Protein AF-A0A191WK05-F1 (afdb_monomer_lite)

Radius of gyration: 27.97 Å; chains: 1; bounding box: 57×58×99 Å

Organism: NCBI:txid453304

Structure (mmCIF, N/CA/C/O backbone):
data_AF-A0A191WK05-F1
#
_entry.id   AF-A0A191WK05-F1
#
loop_
_atom_site.group_PDB
_atom_site.id
_atom_site.type_symbol
_atom_site.label_atom_id
_atom_site.label_alt_id
_atom_site.label_comp_id
_atom_site.label_asym_id
_atom_site.label_entity_id
_atom_site.label_seq_id
_atom_site.pdbx_PDB_ins_code
_atom_site.Cartn_x
_atom_site.Cartn_y
_atom_site.Cartn_z
_atom_site.occupancy
_atom_site.B_iso_or_equiv
_atom_site.auth_seq_id
_atom_site.auth_comp_id
_atom_site.auth_asym_id
_atom_site.auth_atom_id
_atom_site.pdbx_PDB_model_num
ATOM 1 N N . MET A 1 1 ? 15.054 39.102 -40.452 1.00 49.09 1 MET A N 1
ATOM 2 C CA . MET A 1 1 ? 13.678 39.572 -40.711 1.00 49.09 1 MET A CA 1
ATOM 3 C C . MET A 1 1 ? 12.871 39.350 -39.442 1.00 49.09 1 MET A C 1
ATOM 5 O O . MET A 1 1 ? 12.776 38.203 -39.028 1.00 49.09 1 MET A O 1
ATOM 9 N N . PRO A 1 2 ? 12.401 40.411 -38.769 1.00 55.97 2 PRO A N 1
ATOM 10 C CA . PRO A 1 2 ? 11.555 40.297 -37.590 1.00 55.97 2 PRO A CA 1
ATOM 11 C C . PRO A 1 2 ? 10.085 40.231 -38.020 1.00 55.97 2 PRO A C 1
ATOM 13 O O . PRO A 1 2 ? 9.660 40.961 -38.914 1.00 55.97 2 PRO A O 1
ATOM 16 N N . THR A 1 3 ? 9.289 39.384 -37.378 1.00 58.66 3 THR A N 1
ATOM 17 C CA . THR A 1 3 ? 7.827 39.439 -37.491 1.00 58.66 3 THR A CA 1
ATOM 18 C C . THR A 1 3 ? 7.273 39.271 -36.089 1.00 58.66 3 THR A C 1
ATOM 20 O O . THR A 1 3 ? 7.495 38.252 -35.442 1.00 58.66 3 THR A O 1
ATOM 23 N N . GLY A 1 4 ? 6.680 40.347 -35.578 1.00 51.28 4 GLY A N 1
ATOM 24 C CA . GLY A 1 4 ? 6.237 40.464 -34.199 1.00 51.28 4 GLY A CA 1
ATOM 25 C C . GLY A 1 4 ? 4.729 40.318 -34.015 1.00 51.28 4 GLY A C 1
ATOM 26 O O . GLY A 1 4 ? 3.966 40.608 -34.930 1.00 51.28 4 GLY A O 1
ATOM 27 N N . ALA A 1 5 ? 4.393 39.999 -32.756 1.00 49.16 5 ALA A N 1
ATOM 28 C CA . ALA A 1 5 ? 3.216 40.392 -31.960 1.00 49.16 5 ALA A CA 1
ATOM 29 C C . ALA A 1 5 ? 1.820 39.867 -32.391 1.00 49.16 5 ALA A C 1
ATOM 31 O O . ALA A 1 5 ? 1.599 39.660 -33.579 1.00 49.16 5 ALA A O 1
ATOM 32 N N . PRO A 1 6 ? 0.835 39.699 -31.463 1.00 62.16 6 PRO A N 1
ATOM 33 C CA . PRO A 1 6 ? 0.714 40.369 -30.152 1.00 62.16 6 PRO A CA 1
ATOM 34 C C . PRO A 1 6 ? 0.301 39.488 -28.937 1.00 62.16 6 PRO A C 1
ATOM 36 O O . PRO A 1 6 ? -0.094 38.336 -29.099 1.00 62.16 6 PRO A O 1
ATOM 39 N N . PRO A 1 7 ? 0.320 40.052 -27.707 1.00 65.00 7 PRO A N 1
ATOM 40 C CA . PRO A 1 7 ? -0.257 39.440 -26.507 1.00 65.00 7 PRO A CA 1
ATOM 41 C C . PRO A 1 7 ? -1.765 39.732 -26.388 1.00 65.00 7 PRO A C 1
ATOM 43 O O . PRO A 1 7 ? -2.236 40.797 -26.801 1.00 65.00 7 PRO A O 1
ATOM 46 N N . ARG A 1 8 ? -2.534 38.825 -25.766 1.00 60.72 8 ARG A N 1
ATOM 47 C CA . ARG A 1 8 ? -3.939 39.070 -25.390 1.00 60.72 8 ARG A CA 1
ATOM 48 C C . ARG A 1 8 ? -4.160 39.007 -23.878 1.00 60.72 8 ARG A C 1
ATOM 50 O O . ARG A 1 8 ? -3.579 38.200 -23.168 1.00 60.72 8 ARG A O 1
ATOM 57 N N . ARG A 1 9 ? -4.992 39.955 -23.446 1.00 52.44 9 ARG A N 1
ATOM 58 C CA . ARG A 1 9 ? -5.314 40.407 -22.090 1.00 52.44 9 ARG A CA 1
ATOM 59 C C . ARG A 1 9 ? -6.359 39.540 -21.371 1.00 52.44 9 ARG A C 1
ATOM 61 O O . ARG A 1 9 ? -7.293 39.072 -22.007 1.00 52.44 9 ARG A O 1
ATOM 68 N N . ASN A 1 10 ? -6.230 39.542 -20.040 1.00 47.28 10 ASN A N 1
ATOM 69 C CA . ASN A 1 10 ? -7.223 39.703 -18.961 1.00 47.28 10 ASN A CA 1
ATOM 70 C C . ASN A 1 10 ? -8.623 39.074 -19.068 1.00 47.28 10 ASN A C 1
ATOM 72 O O . ASN A 1 10 ? -9.436 39.495 -19.887 1.00 47.28 10 ASN A O 1
ATOM 76 N N . ALA A 1 11 ? -8.993 38.343 -18.011 1.00 50.34 11 ALA A N 1
ATOM 77 C CA . ALA A 1 11 ? -10.311 38.471 -17.393 1.00 50.34 11 ALA A CA 1
ATOM 78 C C . ALA A 1 11 ? -10.181 38.451 -15.862 1.00 50.34 11 ALA A C 1
ATOM 80 O O . ALA A 1 11 ? -9.630 37.528 -15.272 1.00 50.34 11 ALA A O 1
ATOM 81 N N . ALA A 1 12 ? -10.678 39.518 -15.244 1.00 47.00 12 ALA A N 1
ATOM 82 C CA . ALA A 1 12 ? -10.894 39.653 -13.816 1.00 47.00 12 ALA A CA 1
ATOM 83 C C . ALA A 1 12 ? -12.353 39.294 -13.491 1.00 47.00 12 ALA A C 1
ATOM 85 O O . ALA A 1 12 ? -13.257 39.740 -14.195 1.00 47.00 12 ALA A O 1
ATOM 86 N N . GLY A 1 13 ? -12.582 38.597 -12.380 1.00 41.81 13 GLY A N 1
ATOM 87 C CA . GLY A 1 13 ? -13.863 38.535 -11.662 1.00 41.81 13 GLY A CA 1
ATOM 88 C C . GLY A 1 13 ? -13.533 38.261 -10.194 1.00 41.81 13 GLY A C 1
ATOM 89 O O . GLY A 1 13 ? -12.980 37.219 -9.885 1.00 41.81 13 GLY A O 1
ATOM 90 N N . ARG A 1 14 ? -13.485 39.260 -9.307 1.00 41.59 14 ARG A N 1
ATOM 91 C CA . ARG A 1 14 ? -14.585 39.934 -8.587 1.00 41.59 14 ARG A CA 1
ATOM 92 C C . ARG A 1 14 ? -15.542 38.987 -7.848 1.00 41.59 14 ARG A C 1
ATOM 94 O O . ARG A 1 14 ? -16.476 38.464 -8.432 1.00 41.59 14 ARG A O 1
ATOM 101 N N . SER A 1 15 ? -15.330 38.971 -6.528 1.00 43.75 15 SER A N 1
ATOM 102 C CA . SER A 1 15 ? -16.325 39.155 -5.461 1.00 43.75 15 SER A CA 1
ATOM 103 C C . SER A 1 15 ? -17.433 38.113 -5.279 1.00 43.75 15 SER A C 1
ATOM 105 O O . SER A 1 15 ? -18.405 38.109 -6.019 1.00 43.75 15 SER A O 1
ATOM 107 N N . SER A 1 16 ? -17.440 37.473 -4.105 1.00 48.72 16 SER A N 1
ATOM 108 C CA . SER A 1 16 ? -18.509 37.760 -3.140 1.00 48.72 16 SER A CA 1
ATOM 109 C C . SER A 1 16 ? -18.085 37.441 -1.707 1.00 48.72 16 SER A C 1
ATOM 111 O O . SER A 1 16 ? -17.575 36.367 -1.407 1.00 48.72 16 SER A O 1
ATOM 113 N N . ALA A 1 17 ? -18.299 38.419 -0.833 1.00 46.41 17 ALA A N 1
ATOM 114 C CA . ALA A 1 17 ? -18.217 38.301 0.608 1.00 46.41 17 ALA A CA 1
ATOM 115 C C . ALA A 1 17 ? -19.632 38.074 1.159 1.00 46.41 17 ALA A C 1
ATOM 117 O O . ALA A 1 17 ? -20.527 38.875 0.899 1.00 46.41 17 ALA A O 1
ATOM 118 N N . ALA A 1 18 ? -19.806 37.046 1.983 1.00 48.84 18 ALA A N 1
ATOM 119 C CA . ALA A 1 18 ? -20.906 36.889 2.936 1.00 48.84 18 ALA A CA 1
ATOM 120 C C . ALA A 1 18 ? -20.280 36.173 4.146 1.00 48.84 18 ALA A C 1
ATOM 122 O O . ALA A 1 18 ? -19.724 35.098 3.984 1.00 48.84 18 ALA A O 1
ATOM 123 N N . ARG A 1 19 ? -20.055 36.777 5.317 1.00 42.59 19 ARG A N 1
ATOM 124 C CA . ARG A 1 19 ? -20.912 37.545 6.236 1.00 42.59 19 ARG A CA 1
ATOM 125 C C . ARG A 1 19 ? -22.014 36.674 6.864 1.00 42.59 19 ARG A C 1
ATOM 127 O O . ARG A 1 19 ? -23.045 36.443 6.249 1.00 42.59 19 ARG A O 1
ATOM 134 N N . GLY A 1 20 ? -21.792 36.327 8.138 1.00 36.06 20 GLY A N 1
ATOM 135 C CA . GLY A 1 20 ? -22.772 35.779 9.088 1.00 36.06 20 GLY A CA 1
ATOM 136 C C . GLY A 1 20 ? -22.625 34.263 9.297 1.00 36.06 20 GLY A C 1
ATOM 137 O O . GLY A 1 20 ? -22.386 33.554 8.341 1.00 36.06 20 GLY A O 1
ATOM 138 N N . ILE A 1 21 ? -22.746 33.671 10.487 1.00 45.75 21 ILE A N 1
ATOM 139 C CA . ILE A 1 21 ? -23.348 34.106 11.750 1.00 45.75 21 ILE A CA 1
ATOM 140 C C . ILE A 1 21 ? -22.716 33.269 12.884 1.00 45.75 21 ILE A C 1
ATOM 142 O O . ILE A 1 21 ? -22.588 32.055 12.765 1.00 45.75 21 ILE A O 1
ATOM 146 N N . ARG A 1 22 ? -22.358 33.922 14.000 1.00 44.19 22 ARG A N 1
ATOM 147 C CA . ARG A 1 22 ? -22.128 33.276 15.303 1.00 44.19 22 ARG A CA 1
ATOM 148 C C . ARG A 1 22 ? -23.418 32.602 15.770 1.00 44.19 22 ARG A C 1
ATOM 150 O O . ARG A 1 22 ? -24.409 33.300 15.975 1.00 44.19 22 ARG A O 1
ATOM 157 N N . ALA A 1 23 ? -23.365 31.311 16.062 1.00 43.94 23 ALA A N 1
ATOM 158 C CA . ALA A 1 23 ? -24.288 30.677 16.992 1.00 43.94 23 ALA A CA 1
ATOM 159 C C . ALA A 1 23 ? -23.472 30.019 18.107 1.00 43.94 23 ALA A C 1
ATOM 161 O O . ALA A 1 23 ? -22.897 28.949 17.954 1.00 43.94 23 ALA A O 1
ATOM 162 N N . ASP A 1 24 ? -23.412 30.740 19.218 1.00 41.72 24 ASP A N 1
ATOM 163 C CA . ASP A 1 24 ? -23.129 30.220 20.545 1.00 41.72 24 ASP A CA 1
ATOM 164 C C . ASP A 1 24 ? -24.281 29.281 20.937 1.00 41.72 24 ASP A C 1
ATOM 166 O O . ASP A 1 24 ? -25.451 29.680 20.845 1.00 41.72 24 ASP A O 1
ATOM 170 N N . ARG A 1 25 ? -23.980 28.046 21.352 1.00 45.25 25 ARG A N 1
ATOM 171 C CA . ARG A 1 25 ? -24.855 27.314 22.273 1.00 45.25 25 ARG A CA 1
ATOM 172 C C . ARG A 1 25 ? -24.133 26.165 22.977 1.00 45.25 25 ARG A C 1
ATOM 174 O O . ARG A 1 25 ? -23.964 25.072 22.452 1.00 45.25 25 ARG A O 1
ATOM 181 N N . ASN A 1 26 ? -23.786 26.458 24.226 1.00 40.47 26 ASN A N 1
ATOM 182 C CA . ASN A 1 26 ? -23.799 25.538 25.360 1.00 40.47 26 ASN A CA 1
ATOM 183 C C . ASN A 1 26 ? -24.938 24.499 25.299 1.00 40.47 26 ASN A C 1
ATOM 185 O O . ASN A 1 26 ? -26.080 24.839 24.984 1.00 40.47 26 ASN A O 1
ATOM 189 N N . GLY A 1 27 ? -24.646 23.274 25.740 1.00 36.91 27 GLY A N 1
ATOM 190 C CA . GLY A 1 27 ? -25.632 22.221 26.000 1.00 36.91 27 GLY A CA 1
ATOM 191 C C . GLY A 1 27 ? -24.947 20.860 26.125 1.00 36.91 27 GLY A C 1
ATOM 192 O O . GLY A 1 27 ? -24.899 20.103 25.172 1.00 36.91 27 GLY A O 1
ATOM 193 N N . ALA A 1 28 ? -24.174 20.626 27.182 1.00 37.88 28 ALA A N 1
ATOM 194 C CA . ALA A 1 28 ? -24.658 20.006 28.416 1.00 37.88 28 ALA A CA 1
ATOM 195 C C . ALA A 1 28 ? -25.179 18.573 28.210 1.00 37.88 28 ALA A C 1
ATOM 197 O O . ALA A 1 28 ? -26.218 18.335 27.602 1.00 37.88 28 ALA A O 1
ATOM 198 N N . ALA A 1 29 ? -24.434 17.650 28.819 1.00 41.16 29 ALA A N 1
ATOM 199 C CA . ALA A 1 29 ? -24.818 16.293 29.152 1.00 41.16 29 ALA A CA 1
ATOM 200 C C . ALA A 1 29 ? -26.281 16.164 29.589 1.00 41.16 29 ALA A C 1
ATOM 202 O O . ALA A 1 29 ? -26.782 17.034 30.304 1.00 41.16 29 ALA A O 1
ATOM 203 N N . ARG A 1 30 ? -26.882 15.022 29.240 1.00 39.91 30 ARG A N 1
ATOM 204 C CA . ARG A 1 30 ? -27.861 14.218 30.001 1.00 39.91 30 ARG A CA 1
ATOM 205 C C . ARG A 1 30 ? -28.679 13.425 28.991 1.00 39.91 30 ARG A C 1
ATOM 207 O O . ARG A 1 30 ? -29.375 14.031 28.190 1.00 39.91 30 ARG A O 1
ATOM 214 N N . ASN A 1 31 ? -28.593 12.099 29.046 1.00 39.75 31 ASN A N 1
ATOM 215 C CA . ASN A 1 31 ? -29.741 11.191 28.961 1.00 39.75 31 ASN A CA 1
ATOM 216 C C . ASN A 1 31 ? -29.236 9.752 28.886 1.00 39.75 31 ASN A C 1
ATOM 218 O O . ASN A 1 31 ? -28.813 9.306 27.830 1.00 39.75 31 ASN A O 1
ATOM 222 N N . CYS A 1 32 ? -29.291 9.052 30.018 1.00 34.78 32 CYS A N 1
ATOM 223 C CA . CYS A 1 32 ? -29.627 7.629 30.112 1.00 34.78 32 CYS A CA 1
ATOM 224 C C . CYS A 1 32 ? -29.812 7.288 31.597 1.00 34.78 32 CYS A C 1
ATOM 226 O O . CYS A 1 32 ? -28.982 6.642 32.226 1.00 34.78 32 CYS A O 1
ATOM 228 N N . ALA A 1 33 ? -30.899 7.787 32.177 1.00 40.91 33 ALA A N 1
ATOM 229 C CA . ALA A 1 33 ? -31.482 7.222 33.383 1.00 40.91 33 ALA A CA 1
ATOM 230 C C . ALA A 1 33 ? -32.983 7.490 33.317 1.00 40.91 33 ALA A C 1
ATOM 232 O O . ALA A 1 33 ? -33.391 8.619 33.550 1.00 40.91 33 ALA A O 1
ATOM 233 N N . ASP A 1 34 ? -33.769 6.485 32.932 1.00 36.31 34 ASP A N 1
ATOM 234 C CA . ASP A 1 34 ? -35.007 6.126 33.633 1.00 36.31 34 ASP A CA 1
ATOM 235 C C . ASP A 1 34 ? -35.599 4.847 33.019 1.00 36.31 34 ASP A C 1
ATOM 237 O O . ASP A 1 34 ? -36.090 4.840 31.891 1.00 36.31 34 ASP A O 1
ATOM 241 N N . ARG A 1 35 ? -35.561 3.752 33.778 1.00 41.41 35 ARG A N 1
ATOM 242 C CA . ARG A 1 35 ? -36.692 2.824 33.852 1.00 41.41 35 ARG A CA 1
ATOM 243 C C . ARG A 1 35 ? -36.697 2.191 35.229 1.00 41.41 35 ARG A C 1
ATOM 245 O O . ARG A 1 35 ? -36.129 1.135 35.488 1.00 41.41 35 ARG A O 1
ATOM 252 N N . SER A 1 36 ? -37.361 2.915 36.110 1.00 38.03 36 SER A N 1
ATOM 253 C CA . SER A 1 36 ? -37.919 2.436 37.362 1.00 38.03 36 SER A CA 1
ATOM 254 C C . SER A 1 36 ? -38.691 1.122 37.168 1.00 38.03 36 SER A C 1
ATOM 256 O O . SER A 1 36 ? -39.656 1.068 36.408 1.00 38.03 36 SER A O 1
ATOM 258 N N . SER A 1 37 ? -38.324 0.078 37.913 1.00 42.75 37 SER A N 1
ATOM 259 C CA . SER A 1 37 ? -39.271 -0.967 38.301 1.00 42.75 37 SER A CA 1
ATOM 260 C C . SER A 1 37 ? -39.092 -1.249 39.787 1.00 42.75 37 SER A C 1
ATOM 262 O O . SER A 1 37 ? -38.077 -1.775 40.239 1.00 42.75 37 SER A O 1
ATOM 264 N N . ALA A 1 38 ? -40.071 -0.778 40.552 1.00 45.06 38 ALA A N 1
ATOM 265 C CA . ALA A 1 38 ? -40.156 -0.911 41.990 1.00 45.06 38 ALA A CA 1
ATOM 266 C C . ALA A 1 38 ? -40.661 -2.311 42.359 1.00 45.06 38 ALA A C 1
ATOM 268 O O . ALA A 1 38 ? -41.754 -2.703 41.955 1.00 45.06 38 ALA A O 1
ATOM 269 N N . ALA A 1 39 ? -39.926 -3.014 43.218 1.00 47.09 39 ALA A N 1
ATOM 270 C CA . ALA A 1 39 ? -40.470 -4.105 44.016 1.00 47.09 39 ALA A CA 1
ATOM 271 C C . ALA A 1 39 ? -40.071 -3.899 45.481 1.00 47.09 39 ALA A C 1
ATOM 273 O O . ALA A 1 39 ? -38.914 -3.669 45.825 1.00 47.09 39 ALA A O 1
ATOM 274 N N . ARG A 1 40 ? -41.100 -3.893 46.326 1.00 48.53 40 ARG A N 1
ATOM 275 C CA . ARG A 1 40 ? -41.075 -3.590 47.755 1.00 48.53 40 ARG A CA 1
ATOM 276 C C . ARG A 1 40 ? -40.399 -4.710 48.543 1.00 48.53 40 ARG A C 1
ATOM 278 O O . ARG A 1 40 ? -40.801 -5.854 48.407 1.00 48.53 40 ARG A O 1
ATOM 285 N N . GLY A 1 41 ? -39.520 -4.301 49.459 1.00 42.44 41 GLY A N 1
ATOM 286 C CA . GLY A 1 41 ? -39.440 -4.787 50.840 1.00 42.44 41 GLY A CA 1
ATOM 287 C C . GLY A 1 41 ? -38.937 -6.211 51.075 1.00 42.44 41 GLY A C 1
ATOM 288 O O . GLY A 1 41 ? -39.613 -7.161 50.727 1.00 42.44 41 GLY A O 1
ATOM 289 N N . ILE A 1 42 ? -37.830 -6.331 51.815 1.00 50.59 42 ILE A N 1
ATOM 290 C CA . ILE A 1 42 ? -37.717 -7.081 53.081 1.00 50.59 42 ILE A CA 1
ATOM 291 C C . ILE A 1 42 ? -36.438 -6.596 53.787 1.00 50.59 42 ILE A C 1
ATOM 293 O O . ILE A 1 42 ? -35.382 -6.438 53.181 1.00 50.59 42 ILE A O 1
ATOM 297 N N . ARG A 1 43 ? -36.573 -6.305 55.084 1.00 50.72 43 ARG A N 1
ATOM 298 C CA . ARG A 1 43 ? -35.499 -5.942 56.013 1.00 50.72 43 ARG A CA 1
ATOM 299 C C . ARG A 1 43 ? -34.566 -7.139 56.218 1.00 50.72 43 ARG A C 1
ATOM 301 O O . ARG A 1 43 ? -35.051 -8.174 56.653 1.00 50.72 43 ARG A O 1
ATOM 308 N N . SER A 1 44 ? -33.262 -6.963 56.007 1.00 42.84 44 SER A N 1
ATOM 309 C CA . SER A 1 44 ? -32.219 -7.771 56.655 1.00 42.84 44 SER A CA 1
ATOM 310 C C . SER A 1 44 ? -30.885 -7.027 56.647 1.00 42.84 44 SER A C 1
ATOM 312 O O . SER A 1 44 ? -30.325 -6.730 55.597 1.00 42.84 44 SER A O 1
ATOM 314 N N . LEU A 1 45 ? -30.401 -6.714 57.849 1.00 47.69 45 LEU A N 1
ATOM 315 C CA . LEU A 1 45 ? -29.032 -6.292 58.133 1.00 47.69 45 LEU A CA 1
ATOM 316 C C . LEU A 1 45 ? -28.101 -7.484 57.892 1.00 47.69 45 LEU A C 1
ATOM 318 O O . LEU A 1 45 ? -28.149 -8.450 58.648 1.00 47.69 45 LEU A O 1
ATOM 322 N N . VAL A 1 46 ? -27.246 -7.401 56.875 1.00 45.69 46 VAL A N 1
ATOM 323 C CA . VAL A 1 46 ? -26.084 -8.282 56.716 1.00 45.69 46 VAL A CA 1
ATOM 324 C C . VAL A 1 46 ? -24.907 -7.421 56.262 1.00 45.69 46 VAL A C 1
ATOM 326 O O . VAL A 1 46 ? -24.878 -6.912 55.146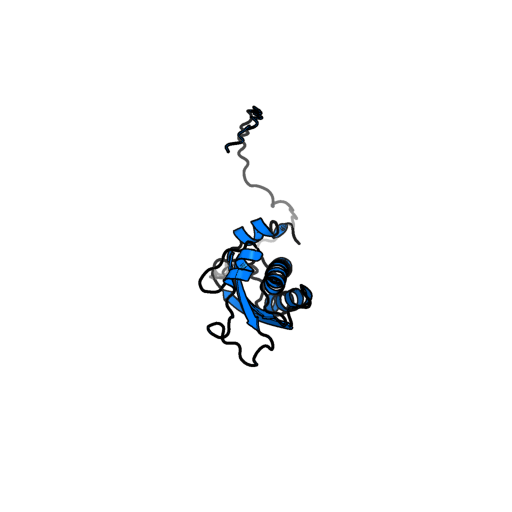 1.00 45.69 46 VAL A O 1
ATOM 329 N N . ALA A 1 47 ? -23.953 -7.228 57.169 1.00 48.72 47 ALA A N 1
ATOM 330 C CA . ALA A 1 47 ? -22.642 -6.676 56.876 1.00 48.72 47 ALA A CA 1
ATOM 331 C C . ALA A 1 47 ? -21.790 -7.763 56.209 1.00 48.72 47 ALA A C 1
ATOM 333 O O . ALA A 1 47 ? -21.460 -8.743 56.869 1.00 48.72 47 ALA A O 1
ATOM 334 N N . VAL A 1 48 ? -21.427 -7.601 54.932 1.00 43.56 48 VAL A N 1
ATOM 335 C CA . VAL A 1 48 ? -20.436 -8.450 54.251 1.00 43.56 48 VAL A CA 1
ATOM 336 C C . VAL A 1 48 ? -19.619 -7.605 53.262 1.00 43.56 48 VAL A C 1
ATOM 338 O O . VAL A 1 48 ? -20.114 -7.170 52.231 1.00 43.56 48 VAL A O 1
ATOM 341 N N . VAL A 1 49 ? -18.358 -7.405 53.660 1.00 42.03 49 VAL A N 1
ATOM 342 C CA . VAL A 1 49 ? -17.109 -7.430 52.876 1.00 42.03 49 VAL A CA 1
ATOM 343 C C . VAL A 1 49 ? -16.927 -6.420 51.728 1.00 42.03 49 VAL A C 1
ATOM 345 O O . VAL A 1 49 ? -17.455 -6.550 50.630 1.00 42.03 49 VAL A O 1
ATOM 348 N N . VAL A 1 50 ? -16.006 -5.483 51.975 1.00 47.53 50 VAL A N 1
ATOM 349 C CA . VAL A 1 50 ? -15.211 -4.783 50.958 1.00 47.53 50 VAL A CA 1
ATOM 350 C C . VAL A 1 50 ? -14.252 -5.788 50.299 1.00 47.53 50 VAL A C 1
ATOM 352 O O . VAL A 1 50 ? -13.336 -6.277 50.955 1.00 47.53 50 VAL A O 1
ATOM 355 N N . VAL A 1 51 ? -14.447 -6.066 49.006 1.00 46.88 51 VAL A N 1
ATOM 356 C CA . VAL A 1 51 ? -13.430 -6.598 48.073 1.00 46.88 51 VAL A CA 1
ATOM 357 C C . VAL A 1 51 ? -13.408 -5.602 46.908 1.00 46.88 51 VAL A C 1
ATOM 359 O O . VAL A 1 51 ? -14.407 -5.432 46.221 1.00 46.88 51 VAL A O 1
ATOM 362 N N . ALA A 1 52 ? -12.471 -4.658 46.878 1.00 44.22 52 ALA A N 1
ATOM 363 C CA . ALA A 1 52 ? -11.189 -4.772 46.184 1.00 44.22 52 ALA A CA 1
ATOM 364 C C . ALA A 1 52 ? -11.315 -5.178 44.699 1.00 44.22 52 ALA A C 1
ATOM 366 O O . ALA A 1 52 ? -11.664 -6.304 44.371 1.00 44.22 52 ALA A O 1
ATOM 367 N N . THR A 1 53 ? -10.922 -4.237 43.832 1.00 49.62 53 THR A N 1
ATOM 368 C CA . THR A 1 53 ? -10.292 -4.448 42.514 1.00 49.62 53 THR A CA 1
ATOM 369 C C . THR A 1 53 ? -11.031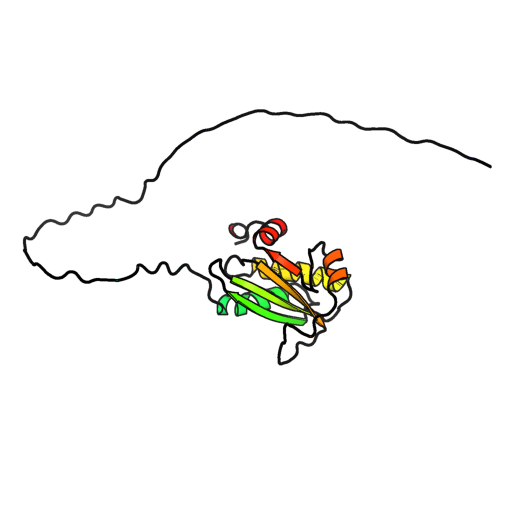 -5.294 41.474 1.00 49.62 53 THR A C 1
ATOM 371 O O . THR A 1 53 ? -10.978 -6.517 41.476 1.00 49.62 53 THR A O 1
ATOM 374 N N . GLY A 1 54 ? -11.570 -4.611 40.467 1.00 44.59 54 GLY A N 1
ATOM 375 C CA . GLY A 1 54 ? -11.883 -5.198 39.172 1.00 44.59 54 GLY A CA 1
ATOM 376 C C . GLY A 1 54 ? -11.992 -4.079 38.154 1.00 44.59 54 GLY A C 1
ATOM 377 O O . GLY A 1 54 ? -13.064 -3.520 37.964 1.00 44.59 54 GLY A O 1
ATOM 378 N N . THR A 1 55 ? -10.852 -3.692 37.588 1.00 47.94 55 THR A N 1
ATOM 379 C CA . THR A 1 55 ? -10.729 -2.813 36.423 1.00 47.94 55 THR A CA 1
ATOM 380 C C . THR A 1 55 ? -11.854 -3.091 35.433 1.00 47.94 55 THR A C 1
ATOM 382 O O . THR A 1 55 ? -11.880 -4.156 34.816 1.00 47.94 55 THR A O 1
ATOM 385 N N . LEU A 1 56 ? -12.783 -2.142 35.293 1.00 45.34 56 LEU A N 1
ATOM 386 C CA . LEU A 1 56 ? -13.673 -2.085 34.143 1.00 45.34 56 LEU A CA 1
ATOM 387 C C . LEU A 1 56 ? -12.767 -2.051 32.917 1.00 45.34 56 LEU A C 1
ATOM 389 O O . LEU A 1 56 ? -12.121 -1.041 32.637 1.00 45.34 56 LEU A O 1
ATOM 393 N N . GLY A 1 57 ? -12.650 -3.211 32.276 1.00 48.62 57 GLY A N 1
ATOM 394 C CA . GLY A 1 57 ? -11.921 -3.398 31.043 1.00 48.62 57 GLY A CA 1
ATOM 395 C C . GLY A 1 57 ? -12.565 -2.528 29.984 1.00 48.62 57 GLY A C 1
ATOM 396 O O . GLY A 1 57 ? -13.510 -2.938 29.320 1.00 48.62 57 GLY A O 1
ATOM 397 N N . LEU A 1 58 ? -12.024 -1.327 29.819 1.00 46.25 58 LEU A N 1
ATOM 398 C CA . LEU A 1 58 ? -12.033 -0.619 28.552 1.00 46.25 58 LEU A CA 1
ATOM 399 C C . LEU A 1 58 ? -11.132 -1.418 27.599 1.00 46.25 58 LEU A C 1
ATOM 401 O O . LEU A 1 58 ? -10.054 -0.968 27.224 1.00 46.25 58 LEU A O 1
ATOM 405 N N . THR A 1 59 ? -11.529 -2.641 27.244 1.00 47.69 59 THR A N 1
ATOM 406 C CA . THR A 1 59 ? -10.998 -3.289 26.050 1.00 47.69 59 THR A CA 1
ATOM 407 C C . THR A 1 59 ? -11.617 -2.534 24.890 1.00 47.69 59 THR A C 1
ATOM 409 O O . THR A 1 59 ? -12.680 -2.895 24.387 1.00 47.69 59 THR A O 1
ATOM 412 N N . ALA A 1 60 ? -10.992 -1.410 24.541 1.00 46.81 60 ALA A N 1
ATOM 413 C CA . ALA A 1 60 ? -11.173 -0.796 23.245 1.00 46.81 60 ALA A CA 1
ATOM 414 C C . ALA A 1 60 ? -11.057 -1.920 22.209 1.00 46.81 60 ALA A C 1
ATOM 416 O O . ALA A 1 60 ? -10.089 -2.683 22.237 1.00 46.81 60 ALA A O 1
ATOM 417 N N . CYS A 1 61 ? -12.084 -2.076 21.374 1.00 59.38 61 CYS A N 1
ATOM 418 C CA . CYS A 1 61 ? -12.103 -3.016 20.263 1.00 59.38 61 CYS A CA 1
ATOM 419 C C . CYS A 1 61 ? -11.029 -2.619 19.241 1.00 59.38 61 CYS A C 1
ATOM 421 O O . CYS A 1 61 ? -11.341 -2.079 18.186 1.00 59.38 61 CYS A O 1
ATOM 423 N N . ALA A 1 62 ? -9.757 -2.860 19.548 1.00 59.81 62 ALA A N 1
ATOM 424 C CA . ALA A 1 62 ? -8.746 -2.984 18.520 1.00 59.81 62 ALA A CA 1
ATOM 425 C C . ALA A 1 62 ? -9.127 -4.231 17.718 1.00 59.81 62 ALA A C 1
ATOM 427 O O . ALA A 1 62 ? -9.236 -5.319 18.290 1.00 59.81 62 ALA A O 1
ATOM 428 N N . ALA A 1 63 ? -9.416 -4.068 16.427 1.00 64.88 63 ALA A N 1
ATOM 429 C CA . ALA A 1 63 ? -9.657 -5.214 15.569 1.00 64.88 63 ALA A CA 1
ATOM 430 C C . ALA A 1 63 ? -8.438 -6.149 15.626 1.00 64.88 63 ALA A C 1
ATOM 432 O O . ALA A 1 63 ? -7.283 -5.705 15.654 1.00 64.88 63 ALA A O 1
ATOM 433 N N . ASP A 1 64 ? -8.724 -7.446 15.714 1.00 81.00 64 ASP A N 1
ATOM 434 C CA . ASP A 1 64 ? -7.706 -8.481 15.831 1.00 81.00 64 ASP A CA 1
ATOM 435 C C . ASP A 1 64 ? -6.817 -8.510 14.581 1.00 81.00 64 ASP A C 1
ATOM 437 O O . ASP A 1 64 ? -7.289 -8.296 13.462 1.00 81.00 64 ASP A O 1
ATOM 441 N N . GLN A 1 65 ? -5.527 -8.792 14.768 1.00 85.62 65 GLN A N 1
ATOM 442 C CA . GLN A 1 65 ? -4.561 -8.900 13.674 1.00 85.62 65 GLN A CA 1
ATOM 443 C C . GLN A 1 65 ? -5.025 -9.858 12.576 1.00 85.62 65 GLN A C 1
ATOM 445 O O . GLN A 1 65 ? -4.938 -9.529 11.394 1.00 85.62 65 GLN A O 1
ATOM 450 N N . GLY A 1 66 ? -5.586 -11.003 12.969 1.00 88.75 66 GLY A N 1
ATOM 451 C CA . GLY A 1 66 ? -6.052 -12.016 12.035 1.00 88.75 66 GLY A CA 1
ATOM 452 C C . GLY A 1 66 ? -7.209 -11.533 11.160 1.00 88.75 66 GLY A C 1
ATOM 453 O O . GLY A 1 66 ? -7.392 -12.036 10.052 1.00 88.75 66 GLY A O 1
ATOM 454 N N . ALA A 1 67 ? -7.976 -10.526 11.598 1.00 90.44 67 ALA A N 1
ATOM 455 C CA . ALA A 1 67 ? -9.005 -9.922 10.756 1.00 90.44 67 ALA A CA 1
ATOM 456 C C . ALA A 1 67 ? -8.383 -9.148 9.583 1.00 90.44 67 ALA A C 1
ATOM 458 O O . ALA A 1 67 ? -8.872 -9.257 8.459 1.00 90.44 67 ALA A O 1
ATOM 459 N N . PHE A 1 68 ? -7.301 -8.402 9.827 1.00 92.31 68 PHE A N 1
ATOM 460 C CA . PHE A 1 68 ? -6.586 -7.673 8.777 1.00 92.31 68 PHE A CA 1
ATOM 461 C C . PHE A 1 68 ? -5.887 -8.629 7.811 1.00 92.31 68 PHE A C 1
ATOM 463 O O . PHE A 1 68 ? -6.062 -8.493 6.604 1.00 92.31 68 PHE A O 1
ATOM 470 N N . GLU A 1 69 ? -5.167 -9.627 8.333 1.00 93.62 69 GLU A N 1
ATOM 471 C CA . GLU A 1 69 ? -4.460 -10.641 7.529 1.00 93.62 69 GLU A CA 1
ATOM 472 C C . GLU A 1 69 ? -5.396 -11.409 6.595 1.00 93.62 69 GLU A C 1
ATOM 474 O O . GLU A 1 69 ? -4.993 -11.842 5.519 1.00 93.62 69 GLU A O 1
ATOM 479 N N . LYS A 1 70 ? -6.665 -11.556 6.985 1.00 93.94 70 LYS A N 1
ATOM 480 C CA . LYS A 1 70 ? -7.680 -12.199 6.156 1.00 93.94 70 LYS A CA 1
ATOM 481 C C . LYS A 1 70 ? -8.310 -11.257 5.128 1.00 93.94 70 LYS A C 1
ATOM 483 O O . LYS A 1 70 ? -8.610 -11.698 4.023 1.00 93.94 70 LYS A O 1
ATOM 488 N N . ALA A 1 71 ? -8.587 -10.008 5.503 1.00 95.50 71 ALA A N 1
ATOM 489 C CA . ALA A 1 71 ? -9.364 -9.086 4.676 1.00 95.50 71 ALA A CA 1
ATOM 490 C C . ALA A 1 71 ? -8.503 -8.315 3.666 1.00 95.50 71 ALA A C 1
ATOM 492 O O . ALA A 1 71 ? -8.841 -8.270 2.485 1.00 95.50 71 ALA A O 1
ATOM 493 N N . VAL A 1 72 ? -7.388 -7.734 4.119 1.00 97.00 72 VAL A N 1
ATOM 494 C CA . VAL A 1 72 ? -6.596 -6.783 3.324 1.00 97.00 72 VAL A CA 1
ATOM 495 C C . VAL A 1 72 ? -5.886 -7.461 2.148 1.00 97.00 72 VAL A C 1
ATOM 497 O O . VAL A 1 72 ? -6.096 -7.007 1.025 1.00 97.00 72 VAL A O 1
ATOM 500 N N . PRO A 1 73 ? -5.130 -8.568 2.321 1.00 97.75 73 PRO A N 1
ATOM 501 C CA . PRO A 1 73 ? -4.434 -9.194 1.195 1.00 97.75 73 PRO A CA 1
ATOM 502 C C . PRO A 1 73 ? -5.388 -9.644 0.086 1.00 97.75 73 PRO A C 1
ATOM 504 O O . PRO A 1 73 ? -5.122 -9.424 -1.089 1.00 97.75 73 PRO A O 1
ATOM 507 N N . ALA A 1 74 ? -6.539 -10.217 0.451 1.00 97.75 74 ALA A N 1
ATOM 508 C CA . ALA A 1 74 ? -7.531 -10.667 -0.521 1.00 97.75 74 ALA A CA 1
ATOM 509 C C . ALA A 1 74 ? -8.121 -9.507 -1.341 1.00 97.75 74 ALA A C 1
ATOM 511 O O . ALA A 1 74 ? -8.329 -9.659 -2.542 1.00 97.75 74 ALA A O 1
ATOM 512 N N . ALA A 1 75 ? -8.377 -8.358 -0.708 1.00 98.19 75 ALA A N 1
ATOM 513 C CA . ALA A 1 75 ? -8.869 -7.170 -1.399 1.00 98.19 75 ALA A CA 1
ATOM 514 C C . ALA A 1 75 ? -7.807 -6.562 -2.326 1.00 98.19 75 ALA A C 1
ATOM 516 O O . ALA A 1 75 ? -8.117 -6.232 -3.465 1.00 98.19 75 ALA A O 1
ATOM 517 N N . VAL A 1 76 ? -6.555 -6.481 -1.867 1.00 98.44 76 VAL A N 1
ATOM 518 C CA . VAL A 1 76 ? -5.424 -5.965 -2.654 1.00 98.44 76 VAL A CA 1
ATOM 519 C C . VAL A 1 76 ? -5.190 -6.804 -3.911 1.00 98.44 76 VAL A C 1
ATOM 521 O O . VAL A 1 76 ? -5.072 -6.252 -4.997 1.00 98.44 76 VAL A O 1
ATOM 524 N N . LEU A 1 77 ? -5.206 -8.136 -3.805 1.00 98.38 77 LEU A N 1
ATOM 525 C CA . LEU A 1 77 ? -5.056 -9.017 -4.973 1.00 98.38 77 LEU A CA 1
ATOM 526 C C . LEU A 1 77 ? -6.224 -8.907 -5.961 1.00 98.38 77 LEU A C 1
ATOM 528 O O . LEU A 1 77 ? -6.061 -9.151 -7.151 1.00 98.38 77 LEU A O 1
ATOM 532 N N . ALA A 1 78 ? -7.415 -8.549 -5.479 1.00 98.25 78 ALA A N 1
ATOM 533 C CA . ALA A 1 78 ? -8.574 -8.313 -6.332 1.00 98.25 78 ALA A CA 1
ATOM 534 C C . ALA A 1 78 ? -8.577 -6.914 -6.976 1.00 98.25 78 ALA A C 1
ATOM 536 O O . ALA A 1 78 ? -9.387 -6.675 -7.871 1.00 98.25 78 ALA A O 1
ATOM 537 N N . ALA A 1 79 ? -7.706 -6.001 -6.529 1.00 97.81 79 ALA A N 1
ATOM 538 C CA . ALA A 1 79 ? -7.697 -4.607 -6.963 1.00 97.81 79 ALA A CA 1
ATOM 539 C C . ALA A 1 79 ? -7.157 -4.429 -8.388 1.00 97.81 79 ALA A C 1
ATOM 541 O O . ALA A 1 79 ? -7.615 -3.546 -9.109 1.00 97.81 79 ALA A O 1
ATOM 542 N N . GLY A 1 80 ? -6.223 -5.281 -8.824 1.00 96.75 80 GLY A N 1
ATOM 543 C CA . GLY A 1 80 ? -5.647 -5.179 -10.162 1.00 96.75 80 GLY A CA 1
ATOM 544 C C . GLY A 1 80 ? -4.974 -6.470 -10.633 1.00 96.75 80 GLY A C 1
ATOM 545 O O . GLY A 1 80 ? -4.329 -7.149 -9.837 1.00 96.75 80 GLY A O 1
ATOM 546 N N . PRO A 1 81 ? -5.073 -6.808 -11.934 1.00 97.25 81 PRO A N 1
ATOM 547 C CA . PRO A 1 81 ? -4.510 -8.042 -12.486 1.00 97.25 81 PRO A CA 1
ATOM 548 C C . PRO A 1 81 ? -2.976 -8.068 -12.506 1.00 97.25 81 PRO A C 1
ATOM 550 O O . PRO A 1 81 ? -2.405 -9.129 -12.722 1.00 97.25 81 PRO A O 1
ATOM 553 N N . ASN A 1 82 ? -2.322 -6.920 -12.312 1.00 98.44 82 ASN A N 1
ATOM 554 C CA . ASN A 1 82 ? -0.867 -6.804 -12.260 1.00 98.44 82 ASN A CA 1
ATOM 555 C C . ASN A 1 82 ? -0.281 -7.154 -10.875 1.00 98.44 82 ASN A C 1
ATOM 557 O O . ASN A 1 82 ? 0.929 -7.310 -10.735 1.00 98.44 82 ASN A O 1
ATOM 561 N N . ILE A 1 83 ? -1.123 -7.269 -9.840 1.00 98.56 83 ILE A N 1
ATOM 562 C CA . ILE A 1 83 ? -0.697 -7.604 -8.479 1.00 98.56 83 ILE A CA 1
ATOM 563 C C . ILE A 1 83 ? -0.708 -9.128 -8.332 1.00 98.56 83 ILE A C 1
ATOM 565 O O . ILE A 1 83 ? -1.737 -9.735 -8.035 1.00 98.56 83 ILE A O 1
ATOM 569 N N . ALA A 1 84 ? 0.449 -9.752 -8.540 1.00 98.38 84 ALA A N 1
ATOM 570 C CA . ALA A 1 84 ? 0.600 -11.203 -8.498 1.00 98.38 84 ALA A CA 1
ATOM 571 C C . ALA A 1 84 ? 0.514 -11.765 -7.071 1.00 98.38 84 ALA A C 1
ATOM 573 O O . ALA A 1 84 ? -0.027 -12.849 -6.847 1.00 98.38 84 ALA A O 1
ATOM 574 N N . ASP A 1 85 ? 1.068 -11.040 -6.098 1.00 98.31 85 ASP A N 1
ATOM 575 C CA . ASP A 1 85 ? 1.025 -11.406 -4.684 1.00 98.31 85 ASP A CA 1
ATOM 576 C C . ASP A 1 85 ? 1.170 -10.152 -3.802 1.00 98.31 85 ASP A C 1
ATOM 578 O O . ASP A 1 85 ? 1.528 -9.066 -4.263 1.00 98.31 85 ASP A O 1
ATOM 582 N N . THR A 1 86 ? 0.924 -10.294 -2.504 1.00 98.25 86 THR A N 1
ATOM 583 C CA . THR A 1 86 ? 1.172 -9.247 -1.520 1.00 98.25 86 THR A CA 1
ATOM 584 C C . THR A 1 86 ? 1.619 -9.825 -0.181 1.00 98.25 86 THR A C 1
ATOM 586 O O . THR A 1 86 ? 1.337 -10.974 0.177 1.00 98.25 86 THR A O 1
ATOM 589 N N . TYR A 1 87 ? 2.349 -9.015 0.576 1.00 97.31 87 TYR A N 1
ATOM 590 C CA . TYR A 1 87 ? 2.728 -9.310 1.945 1.00 97.31 87 TYR A CA 1
ATOM 591 C C . TYR A 1 87 ? 2.285 -8.181 2.871 1.00 97.31 87 TYR A C 1
ATOM 593 O O . TYR A 1 87 ? 2.408 -7.005 2.533 1.00 97.31 87 TYR A O 1
ATOM 601 N N . LEU A 1 88 ? 1.784 -8.555 4.047 1.00 96.38 88 LEU A N 1
ATOM 602 C CA . LEU A 1 88 ? 1.264 -7.639 5.051 1.00 96.38 88 LEU A CA 1
ATOM 603 C C . LEU A 1 88 ? 2.028 -7.826 6.362 1.00 96.38 88 LEU A C 1
ATOM 605 O O . LEU A 1 88 ? 2.129 -8.939 6.875 1.00 96.38 88 LEU A O 1
ATOM 609 N N . SER A 1 89 ? 2.526 -6.729 6.922 1.00 94.31 89 SER A N 1
ATOM 610 C CA . SER A 1 89 ? 3.154 -6.680 8.243 1.00 94.31 89 SER A CA 1
ATOM 611 C C . SER A 1 89 ? 2.556 -5.550 9.067 1.00 94.31 89 SER A C 1
ATOM 613 O O . SER A 1 89 ? 2.100 -4.552 8.520 1.00 94.31 89 SER A O 1
ATOM 615 N N . PHE A 1 90 ? 2.550 -5.676 10.391 1.00 91.31 90 PHE A N 1
ATOM 616 C CA . PHE A 1 90 ? 1.870 -4.724 11.268 1.00 91.31 90 PHE A CA 1
ATOM 617 C C . PHE A 1 90 ? 2.836 -3.939 12.134 1.00 91.31 90 PHE A C 1
ATOM 619 O O . PHE A 1 90 ? 3.778 -4.487 12.705 1.00 91.31 90 PHE A O 1
ATOM 626 N N . SER A 1 91 ? 2.493 -2.674 12.352 1.00 82.44 91 SER A N 1
ATOM 627 C CA . SER A 1 91 ? 2.976 -1.896 13.482 1.00 82.44 91 SER A CA 1
ATOM 628 C C . SER A 1 91 ? 1.803 -1.667 14.438 1.00 82.44 91 SER A C 1
ATOM 630 O O . SER A 1 91 ? 0.742 -1.161 14.072 1.00 82.44 91 SER A O 1
ATOM 632 N N . SER A 1 92 ? 1.956 -2.119 15.682 1.00 77.19 92 SER A N 1
ATOM 633 C CA . SER A 1 92 ? 0.945 -1.922 16.726 1.00 77.19 92 SER A CA 1
ATOM 634 C C . SER A 1 92 ? 1.422 -0.851 17.695 1.00 77.19 92 SER A C 1
ATOM 636 O O . SER A 1 92 ? 2.537 -0.933 18.208 1.00 77.19 92 SER A O 1
ATOM 638 N N . GLY A 1 93 ? 0.573 0.138 17.970 1.00 72.88 93 GLY A N 1
ATOM 639 C CA . GLY A 1 93 ? 0.861 1.198 18.929 1.00 72.88 93 GLY A CA 1
ATOM 640 C C . GLY A 1 93 ? -0.361 1.582 19.767 1.00 72.88 93 GLY A C 1
ATOM 641 O O . GLY A 1 93 ? -1.477 1.147 19.489 1.00 72.88 93 GLY A O 1
ATOM 642 N N . PRO A 1 94 ? -0.186 2.435 20.793 1.00 71.75 94 PRO A N 1
ATOM 643 C CA . PRO A 1 94 ? -1.295 2.901 21.630 1.00 71.75 94 PRO A CA 1
ATOM 644 C C . PRO A 1 94 ? -2.372 3.668 20.849 1.00 71.75 94 PRO A C 1
ATOM 646 O O . PRO A 1 94 ? -3.517 3.726 21.284 1.00 71.75 94 PRO A O 1
ATOM 649 N N . ALA A 1 95 ? -1.993 4.266 19.715 1.00 74.31 95 ALA A N 1
ATOM 650 C CA . ALA A 1 95 ? -2.877 5.029 18.838 1.00 74.31 95 ALA A CA 1
ATOM 651 C C . ALA A 1 95 ? -3.704 4.152 17.879 1.00 74.31 95 ALA A C 1
ATOM 653 O O . ALA A 1 95 ? -4.590 4.673 17.214 1.00 74.31 95 ALA A O 1
ATOM 654 N N . GLY A 1 96 ? -3.426 2.845 17.801 1.00 79.94 96 GLY A N 1
ATOM 655 C CA . GLY A 1 96 ? -4.087 1.926 16.878 1.00 79.94 96 GLY A CA 1
ATOM 656 C C . GLY A 1 96 ? -3.097 1.064 16.097 1.00 79.94 96 GLY A C 1
ATOM 657 O O . GLY A 1 96 ? -1.998 0.760 16.571 1.00 79.94 96 GLY A O 1
ATOM 658 N N . ARG A 1 97 ? -3.518 0.633 14.906 1.00 86.81 97 ARG A N 1
ATOM 659 C CA . ARG A 1 97 ? -2.777 -0.297 14.054 1.00 86.81 97 ARG A CA 1
ATOM 660 C C . ARG A 1 97 ? -2.478 0.348 12.711 1.00 86.81 97 ARG A C 1
ATOM 662 O O . ARG A 1 97 ? -3.400 0.718 11.990 1.00 86.81 97 ARG A O 1
ATOM 669 N N . GLY A 1 98 ? -1.197 0.439 12.389 1.00 92.69 98 GLY A N 1
ATOM 670 C CA . GLY A 1 98 ? -0.722 0.691 11.038 1.00 92.69 98 GLY A CA 1
ATOM 671 C C . GLY A 1 98 ? -0.239 -0.614 10.423 1.00 92.69 98 GLY A C 1
ATOM 672 O O . GLY A 1 98 ? -0.053 -1.620 11.121 1.00 92.69 98 GLY A O 1
ATOM 673 N N . PHE A 1 99 ? -0.032 -0.612 9.116 1.00 94.81 99 PHE A N 1
ATOM 674 C CA . PHE A 1 99 ? 0.556 -1.764 8.450 1.00 94.81 99 PHE A CA 1
ATOM 675 C C . PHE A 1 99 ? 1.442 -1.368 7.276 1.00 94.81 99 PHE A C 1
ATOM 677 O O . PHE A 1 99 ? 1.274 -0.314 6.668 1.00 94.81 99 PHE A O 1
ATOM 684 N N . TRP A 1 100 ? 2.399 -2.244 6.998 1.00 96.12 100 TRP A N 1
ATOM 685 C CA . TRP A 1 100 ? 3.242 -2.229 5.819 1.00 96.12 100 TRP A CA 1
ATOM 686 C C . TRP A 1 100 ? 2.686 -3.246 4.826 1.00 96.12 100 TRP A C 1
ATOM 688 O O . TRP A 1 100 ? 2.510 -4.418 5.172 1.00 96.12 100 TRP A O 1
ATOM 698 N N . LEU A 1 101 ? 2.419 -2.793 3.608 1.00 97.25 101 LEU A N 1
ATOM 699 C CA . LEU A 1 101 ? 2.032 -3.599 2.462 1.00 97.25 101 LEU A CA 1
ATOM 700 C C . LEU A 1 101 ? 3.178 -3.660 1.440 1.00 97.25 101 LEU A C 1
ATOM 702 O O . LEU A 1 101 ? 3.639 -2.623 0.981 1.00 97.25 101 LEU A O 1
ATOM 706 N N . ARG A 1 102 ? 3.626 -4.858 1.062 1.00 98.12 102 ARG A N 1
ATOM 707 C CA . ARG A 1 102 ? 4.507 -5.045 -0.100 1.00 98.12 102 ARG A CA 1
ATOM 708 C C . ARG A 1 102 ? 3.708 -5.635 -1.247 1.00 98.12 102 ARG A C 1
ATOM 710 O O . ARG A 1 102 ? 3.061 -6.669 -1.060 1.00 98.12 102 ARG A O 1
ATOM 717 N N . LEU A 1 103 ? 3.754 -5.008 -2.417 1.00 98.50 103 LEU A N 1
ATOM 718 C CA . LEU A 1 103 ? 3.159 -5.558 -3.638 1.00 98.50 103 LEU A CA 1
ATOM 719 C C . LEU A 1 103 ? 4.210 -6.311 -4.450 1.00 98.50 103 LEU A C 1
ATOM 721 O O . LEU A 1 103 ? 5.323 -5.821 -4.622 1.00 98.50 103 LEU A O 1
ATOM 725 N N . TYR A 1 104 ? 3.841 -7.475 -4.975 1.00 98.50 104 TYR A N 1
ATOM 726 C CA . TYR A 1 104 ? 4.635 -8.205 -5.957 1.00 98.50 104 TYR A CA 1
ATOM 727 C C . TYR A 1 104 ? 3.958 -8.068 -7.314 1.00 98.50 104 TYR A C 1
ATOM 729 O O . TYR A 1 104 ? 2.859 -8.589 -7.503 1.00 98.50 104 TYR A O 1
ATOM 737 N N . LEU A 1 105 ? 4.593 -7.333 -8.225 1.00 98.62 105 LEU A N 1
ATOM 738 C CA . LEU A 1 105 ? 4.015 -6.969 -9.518 1.00 98.62 105 LEU A CA 1
ATOM 739 C C . LEU A 1 105 ? 4.587 -7.827 -10.650 1.00 98.62 105 LEU A C 1
ATOM 741 O O . LEU A 1 105 ? 5.786 -8.119 -10.655 1.00 98.62 105 LEU A O 1
ATOM 745 N N . ASP A 1 106 ? 3.737 -8.204 -11.607 1.00 98.44 106 ASP A N 1
ATOM 746 C CA . ASP A 1 106 ? 4.161 -8.904 -12.829 1.00 98.44 106 ASP A CA 1
ATOM 747 C C . ASP A 1 106 ? 4.824 -7.941 -13.832 1.00 98.44 106 ASP A C 1
ATOM 749 O O . ASP A 1 106 ? 5.865 -8.254 -14.413 1.00 98.44 106 ASP A O 1
ATOM 753 N N . ASP A 1 107 ? 4.242 -6.754 -14.007 1.00 98.19 107 ASP A N 1
ATOM 754 C CA . ASP A 1 107 ? 4.776 -5.633 -14.777 1.00 98.19 107 ASP A CA 1
ATOM 755 C C . ASP A 1 107 ? 5.187 -4.498 -13.831 1.00 98.19 107 ASP A C 1
ATOM 757 O O . ASP A 1 107 ? 4.368 -3.915 -13.115 1.00 98.19 107 ASP A O 1
ATOM 761 N N . THR A 1 108 ? 6.482 -4.185 -13.841 1.00 97.88 108 THR A N 1
ATOM 762 C CA . THR A 1 108 ? 7.097 -3.130 -13.028 1.00 97.88 108 THR A CA 1
ATOM 763 C C . THR A 1 108 ? 7.368 -1.854 -13.832 1.00 97.88 108 THR A C 1
ATOM 765 O O . THR A 1 108 ? 8.219 -1.049 -13.452 1.00 97.88 108 THR A O 1
ATOM 768 N N . GLY A 1 109 ? 6.718 -1.676 -14.986 1.00 98.06 109 GLY A N 1
ATOM 769 C CA . GLY A 1 109 ? 6.700 -0.406 -15.706 1.00 98.06 109 GLY A CA 1
ATOM 770 C C . GLY A 1 109 ? 6.041 0.695 -14.871 1.00 98.06 109 GLY A C 1
ATOM 771 O O . GLY A 1 109 ? 5.186 0.413 -14.034 1.00 98.06 109 GLY A O 1
ATOM 772 N N . VAL A 1 110 ? 6.438 1.951 -15.094 1.00 98.12 110 VAL A N 1
ATOM 773 C CA . VAL A 1 110 ? 6.005 3.105 -14.280 1.00 98.12 110 VAL A CA 1
ATOM 774 C C . VAL A 1 110 ? 4.480 3.226 -14.219 1.00 98.12 110 VAL A C 1
ATOM 776 O O . VAL A 1 110 ? 3.922 3.236 -13.129 1.00 98.12 110 VAL A O 1
ATOM 779 N N . GLU A 1 111 ? 3.808 3.237 -15.373 1.00 98.19 111 GLU A N 1
ATOM 780 C CA . GLU A 1 111 ? 2.345 3.372 -15.474 1.00 98.19 111 GLU A CA 1
ATOM 781 C C . GLU A 1 111 ? 1.616 2.188 -14.811 1.00 98.19 111 GLU A C 1
ATOM 783 O O . GLU A 1 111 ? 0.781 2.386 -13.933 1.00 98.19 111 GLU A O 1
ATOM 788 N N . ALA A 1 112 ? 2.008 0.949 -15.135 1.00 98.12 112 ALA A N 1
ATOM 789 C CA . ALA A 1 112 ? 1.417 -0.258 -14.550 1.00 98.12 112 ALA A CA 1
ATOM 790 C C . ALA A 1 112 ? 1.613 -0.333 -13.025 1.00 98.12 112 ALA A C 1
ATOM 792 O O . ALA A 1 112 ? 0.720 -0.770 -12.292 1.00 98.12 112 ALA A O 1
ATOM 793 N N . SER A 1 113 ? 2.775 0.111 -12.538 1.00 98.38 113 SER A N 1
ATOM 794 C CA . SER A 1 113 ? 3.079 0.183 -11.109 1.00 98.38 113 SER A CA 1
ATOM 795 C C . SER A 1 113 ? 2.247 1.263 -10.427 1.00 98.38 113 SER A C 1
ATOM 797 O O . SER A 1 113 ? 1.658 0.983 -9.390 1.00 98.38 113 SER A O 1
ATOM 799 N N . ALA A 1 114 ? 2.143 2.457 -11.015 1.00 98.56 114 ALA A N 1
ATOM 800 C CA . ALA A 1 114 ? 1.351 3.564 -10.484 1.00 98.56 114 ALA A CA 1
ATOM 801 C C . ALA A 1 114 ? -0.133 3.188 -10.337 1.00 98.56 114 ALA A C 1
ATOM 803 O O . ALA A 1 114 ? -0.705 3.359 -9.259 1.00 98.56 114 ALA A O 1
ATOM 804 N N . GLU A 1 115 ? -0.728 2.589 -11.375 1.00 98.31 115 GLU A N 1
ATOM 805 C CA . GLU A 1 115 ? -2.111 2.094 -11.337 1.00 98.31 115 GLU A CA 1
ATOM 806 C C . GLU A 1 115 ? -2.306 1.037 -10.241 1.00 98.31 115 GLU A C 1
ATOM 808 O O . GLU A 1 115 ? -3.290 1.062 -9.499 1.00 98.31 115 GLU A O 1
ATOM 813 N N . SER A 1 116 ? -1.345 0.117 -10.109 1.00 98.62 116 SER A N 1
ATOM 814 C CA . SER A 1 116 ? -1.400 -0.967 -9.123 1.00 98.62 116 SER A CA 1
ATOM 815 C C . SER A 1 116 ? -1.232 -0.456 -7.691 1.00 98.62 116 SER A C 1
ATOM 817 O O . SER A 1 116 ? -1.890 -0.961 -6.784 1.00 98.62 116 SER A O 1
ATOM 819 N N . ILE A 1 117 ? -0.374 0.546 -7.479 1.00 98.50 117 ILE A N 1
ATOM 820 C CA . ILE A 1 117 ? -0.164 1.207 -6.185 1.00 98.50 117 ILE A CA 1
ATOM 821 C C . ILE A 1 117 ? -1.445 1.914 -5.736 1.00 98.50 117 ILE A C 1
ATOM 823 O O . ILE A 1 117 ? -1.886 1.694 -4.607 1.00 98.50 117 ILE A O 1
ATOM 827 N N . ASP A 1 118 ? -2.047 2.741 -6.597 1.00 98.06 118 ASP A N 1
ATOM 828 C CA . ASP A 1 118 ? -3.255 3.501 -6.252 1.00 98.06 118 ASP A CA 1
ATOM 829 C C . ASP A 1 118 ? -4.425 2.554 -5.934 1.00 98.06 118 ASP A C 1
ATOM 831 O O . ASP A 1 118 ? -5.009 2.626 -4.850 1.00 98.06 118 ASP A O 1
ATOM 835 N N . ALA A 1 119 ? -4.665 1.564 -6.804 1.00 98.25 119 ALA A N 1
ATOM 836 C CA . ALA A 1 119 ? -5.709 0.560 -6.605 1.00 98.25 119 ALA A CA 1
ATOM 837 C C . ALA A 1 119 ? -5.491 -0.274 -5.328 1.00 98.25 119 ALA A C 1
ATOM 839 O O . ALA A 1 119 ? -6.439 -0.551 -4.587 1.00 98.25 119 ALA A O 1
ATOM 840 N N . ALA A 1 120 ? -4.248 -0.669 -5.033 1.00 98.56 120 ALA A N 1
ATOM 841 C CA . ALA A 1 120 ? -3.931 -1.425 -3.826 1.00 98.56 120 ALA A CA 1
ATOM 842 C C . ALA A 1 120 ? -4.134 -0.605 -2.547 1.00 98.56 120 ALA A C 1
ATOM 844 O O . ALA A 1 120 ? -4.639 -1.145 -1.561 1.00 98.56 120 ALA A O 1
ATOM 845 N N . LEU A 1 121 ? -3.752 0.676 -2.540 1.00 98.44 121 LEU A N 1
ATOM 846 C CA . LEU A 1 121 ? -3.933 1.557 -1.383 1.00 98.44 121 LEU A CA 1
ATOM 847 C C . LEU A 1 121 ? -5.414 1.789 -1.083 1.00 98.44 121 LEU A C 1
ATOM 849 O O . LEU A 1 121 ? -5.815 1.666 0.077 1.00 98.44 121 LEU A O 1
ATOM 853 N N . GLU A 1 122 ? -6.219 2.074 -2.108 1.00 97.88 122 GLU A N 1
ATOM 854 C CA . GLU A 1 122 ? -7.670 2.213 -1.964 1.00 97.88 122 GLU A CA 1
ATOM 855 C C . GLU A 1 122 ? -8.283 0.913 -1.420 1.00 97.88 122 GLU A C 1
ATOM 857 O O . GLU A 1 122 ? -8.959 0.918 -0.387 1.00 97.88 122 GLU A O 1
ATOM 862 N N . ALA A 1 123 ? -7.984 -0.227 -2.052 1.00 98.19 123 ALA A N 1
ATOM 863 C CA . ALA A 1 123 ? -8.511 -1.524 -1.638 1.00 98.19 123 ALA A CA 1
ATOM 864 C C . ALA A 1 123 ? -8.100 -1.892 -0.204 1.00 98.19 123 ALA A C 1
ATOM 866 O O . ALA A 1 123 ? -8.925 -2.379 0.573 1.00 98.19 123 ALA A O 1
ATOM 867 N N . ALA A 1 124 ? -6.845 -1.639 0.176 1.00 97.81 124 ALA A N 1
ATOM 868 C CA . ALA A 1 124 ? -6.352 -1.899 1.523 1.00 97.81 124 ALA A CA 1
ATOM 869 C C . ALA A 1 124 ? -7.055 -1.024 2.567 1.00 97.81 124 ALA A C 1
ATOM 871 O O . ALA A 1 124 ? -7.441 -1.525 3.628 1.00 97.81 124 ALA A O 1
ATOM 872 N N . TYR A 1 125 ? -7.253 0.263 2.276 1.00 97.06 125 TYR A N 1
ATOM 873 C CA . TYR A 1 125 ? -7.952 1.188 3.164 1.00 97.06 125 TYR A CA 1
ATOM 874 C C . TYR A 1 125 ? -9.422 0.787 3.356 1.00 97.06 125 TYR A C 1
ATOM 876 O O . TYR A 1 125 ? -9.869 0.619 4.493 1.00 97.06 125 TYR A O 1
ATOM 884 N N . LEU A 1 126 ? -10.146 0.523 2.265 1.00 96.06 126 LEU A N 1
ATOM 885 C CA . LEU A 1 126 ? -11.564 0.150 2.307 1.00 96.06 126 LEU A CA 1
ATOM 886 C C . LEU A 1 126 ? -11.800 -1.225 2.955 1.00 96.06 126 LEU A C 1
ATOM 888 O O . LEU A 1 126 ? -12.780 -1.421 3.677 1.00 96.06 126 LEU A O 1
ATOM 892 N N . ALA A 1 127 ? -10.894 -2.184 2.750 1.00 96.12 127 ALA A N 1
ATOM 893 C CA . ALA A 1 127 ? -11.000 -3.520 3.339 1.00 96.12 127 ALA A CA 1
ATOM 894 C C . ALA A 1 127 ? -10.522 -3.598 4.800 1.00 96.12 127 ALA A C 1
ATOM 896 O O . ALA A 1 127 ? -10.769 -4.605 5.471 1.00 96.12 127 ALA A O 1
ATOM 897 N N . SER A 1 128 ? -9.839 -2.566 5.309 1.00 94.75 128 SER A N 1
ATOM 898 C CA . SER A 1 128 ? -9.267 -2.558 6.660 1.00 94.75 128 SER A CA 1
ATOM 899 C C . SER A 1 128 ? -10.358 -2.706 7.728 1.00 94.75 128 SER A C 1
ATOM 901 O O . SER A 1 128 ? -11.225 -1.837 7.801 1.00 94.75 128 SER A O 1
ATOM 903 N N . PRO A 1 129 ? -10.340 -3.752 8.591 1.00 92.44 129 PRO A N 1
ATOM 904 C CA . PRO A 1 129 ? -11.368 -4.035 9.606 1.00 92.44 129 PRO A CA 1
ATOM 905 C C . PRO A 1 129 ? -11.598 -2.945 10.665 1.00 92.44 129 PRO A C 1
ATOM 907 O O . PRO A 1 129 ? -12.711 -2.841 11.192 1.00 92.44 129 PRO A O 1
ATOM 910 N N . SER A 1 130 ? -10.596 -2.118 10.933 1.00 91.19 130 SER A N 1
ATOM 911 C CA . SER A 1 130 ? -10.688 -0.870 11.698 1.00 91.19 130 SER A CA 1
ATOM 912 C C . SER A 1 130 ? -9.924 0.226 10.957 1.00 91.19 130 SER A C 1
ATOM 914 O O . SER A 1 130 ? -9.089 -0.099 10.116 1.00 91.19 130 SER A O 1
ATOM 916 N N . GLU A 1 131 ? -10.169 1.491 11.296 1.00 92.75 131 GLU A N 1
ATOM 917 C CA . GLU A 1 131 ? -9.420 2.623 10.741 1.00 92.75 131 GLU A CA 1
ATOM 918 C C . GLU A 1 131 ? -7.906 2.412 10.959 1.00 92.75 131 GLU A C 1
ATOM 920 O O . GLU A 1 131 ? -7.478 2.214 12.107 1.00 92.75 131 GLU A O 1
ATOM 925 N N . PRO A 1 132 ? -7.092 2.370 9.888 1.00 93.06 132 PRO A N 1
ATOM 926 C CA . PRO A 1 132 ? -5.653 2.210 10.016 1.00 93.06 132 PRO A CA 1
ATOM 927 C C . PRO A 1 132 ? -5.012 3.526 10.462 1.00 93.06 132 PRO A C 1
ATOM 929 O O . PRO A 1 132 ? -5.341 4.591 9.956 1.00 93.06 132 PRO A O 1
ATOM 932 N N . THR A 1 133 ? -4.026 3.473 11.360 1.00 94.12 133 THR A N 1
ATOM 933 C CA . THR A 1 133 ? -3.281 4.689 11.748 1.00 94.12 133 THR A CA 1
ATOM 934 C C .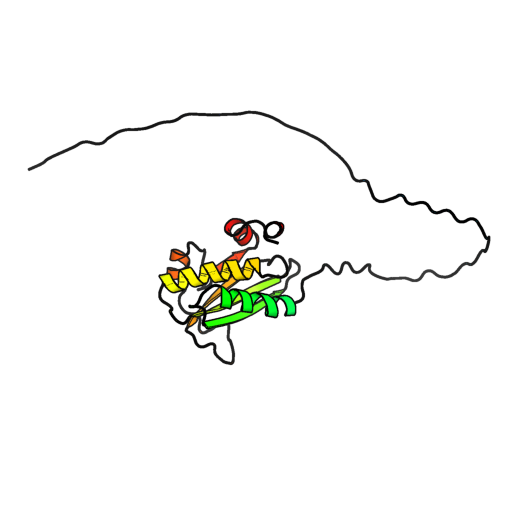 THR A 1 133 ? -2.384 5.207 10.622 1.00 94.12 133 THR A C 1
ATOM 936 O O . THR A 1 133 ? -1.979 6.370 10.629 1.00 94.12 133 THR A O 1
ATOM 939 N N . GLY A 1 134 ? -2.068 4.337 9.664 1.00 95.62 134 GLY A N 1
ATOM 940 C CA . GLY A 1 134 ? -1.355 4.643 8.435 1.00 95.62 134 GLY A CA 1
ATOM 941 C C . GLY A 1 134 ? -1.028 3.373 7.653 1.00 95.62 134 GLY A C 1
ATOM 942 O O . GLY A 1 134 ? -1.061 2.268 8.207 1.00 95.62 134 GLY A O 1
ATOM 943 N N . ILE A 1 135 ? -0.712 3.552 6.375 1.00 97.31 135 ILE A N 1
ATOM 944 C CA . ILE A 1 135 ? -0.287 2.498 5.457 1.00 97.31 135 ILE A CA 1
ATOM 945 C C . ILE A 1 135 ? 1.079 2.893 4.897 1.00 97.31 135 ILE A C 1
ATOM 947 O O . ILE A 1 135 ? 1.222 3.964 4.307 1.00 97.31 135 ILE A O 1
ATOM 951 N N . THR A 1 136 ? 2.072 2.030 5.105 1.00 97.56 136 THR A N 1
ATOM 952 C CA . THR A 1 136 ? 3.351 2.081 4.387 1.00 97.56 136 THR A CA 1
ATOM 953 C C . THR A 1 136 ? 3.284 1.088 3.233 1.00 97.56 136 THR A C 1
ATOM 955 O O . THR A 1 136 ? 2.827 -0.036 3.433 1.00 97.56 136 THR A O 1
ATOM 958 N N . LEU A 1 137 ? 3.710 1.485 2.039 1.00 97.94 137 LEU A N 1
ATOM 959 C CA . LEU A 1 137 ? 3.694 0.644 0.850 1.00 97.94 137 LEU A CA 1
ATOM 960 C C . LEU A 1 137 ? 5.041 0.670 0.138 1.00 97.94 137 LEU A C 1
ATOM 962 O O . LEU A 1 137 ? 5.585 1.740 -0.121 1.00 97.94 137 LEU A O 1
ATOM 966 N N . ASP A 1 138 ? 5.526 -0.506 -0.244 1.00 97.75 138 ASP A N 1
ATOM 967 C CA . ASP A 1 138 ? 6.591 -0.655 -1.232 1.00 97.75 138 ASP A CA 1
ATOM 968 C C . ASP A 1 138 ? 6.223 -1.702 -2.296 1.00 97.75 138 ASP A C 1
ATOM 970 O O . ASP A 1 138 ? 5.200 -2.393 -2.214 1.00 97.75 138 ASP A O 1
ATOM 974 N N . ILE A 1 139 ? 7.050 -1.787 -3.336 1.00 97.94 139 ILE A N 1
ATOM 975 C CA . ILE A 1 139 ? 6.845 -2.699 -4.462 1.00 97.94 139 ILE A CA 1
ATOM 976 C C . ILE A 1 139 ? 8.087 -3.559 -4.699 1.00 97.94 139 ILE A C 1
ATOM 978 O O . ILE A 1 139 ? 9.220 -3.141 -4.456 1.00 97.94 139 ILE A O 1
ATOM 982 N N . ALA A 1 140 ? 7.868 -4.770 -5.193 1.00 98.12 140 ALA A N 1
ATOM 983 C CA . ALA A 1 140 ? 8.885 -5.721 -5.615 1.00 98.12 140 ALA A CA 1
ATOM 984 C C . ALA A 1 140 ? 8.417 -6.454 -6.882 1.00 98.12 140 ALA A C 1
ATOM 986 O O . ALA A 1 140 ? 7.226 -6.496 -7.193 1.00 98.12 140 ALA A O 1
ATOM 987 N N . ALA A 1 141 ? 9.352 -7.054 -7.616 1.00 97.75 141 ALA A N 1
ATOM 988 C CA . ALA A 1 141 ? 9.008 -7.903 -8.754 1.00 97.75 141 ALA A CA 1
ATOM 989 C C . ALA A 1 141 ? 8.469 -9.262 -8.277 1.00 97.75 141 ALA A C 1
ATOM 991 O O . ALA A 1 141 ? 9.000 -9.848 -7.330 1.00 97.75 141 ALA A O 1
ATOM 992 N N . ALA A 1 142 ? 7.440 -9.778 -8.946 1.00 97.00 142 ALA A N 1
ATOM 993 C CA . ALA A 1 142 ? 6.977 -11.148 -8.765 1.00 97.00 142 ALA A CA 1
ATOM 994 C C . ALA A 1 142 ? 8.023 -12.175 -9.273 1.00 97.00 142 ALA A C 1
ATOM 996 O O . ALA A 1 142 ? 8.804 -11.870 -10.180 1.00 97.00 142 ALA A O 1
ATOM 997 N N . PRO A 1 143 ? 8.054 -13.412 -8.731 1.00 97.25 143 PRO A N 1
ATOM 998 C CA . PRO A 1 143 ? 7.174 -13.956 -7.694 1.00 97.25 143 PRO A CA 1
ATOM 999 C C . PRO A 1 143 ? 7.594 -13.573 -6.265 1.00 97.25 143 PRO A C 1
ATOM 1001 O O . PRO A 1 143 ? 8.757 -13.267 -5.999 1.00 97.25 143 PRO A O 1
ATOM 1004 N N . LYS A 1 144 ? 6.649 -13.669 -5.321 1.00 97.31 144 LYS A N 1
ATOM 1005 C CA . LYS A 1 144 ? 6.931 -13.524 -3.887 1.00 97.31 144 LYS A CA 1
ATOM 1006 C C . LYS A 1 144 ? 7.887 -14.629 -3.401 1.00 97.31 144 LYS A C 1
ATOM 1008 O O . LYS A 1 144 ? 7.627 -15.799 -3.686 1.00 97.31 144 LYS A O 1
ATOM 1013 N N . PRO A 1 145 ? 8.964 -14.298 -2.662 1.00 95.62 145 PRO A N 1
ATOM 1014 C CA . PRO A 1 145 ? 9.831 -15.299 -2.047 1.00 95.62 145 PRO A CA 1
ATOM 1015 C C . PRO A 1 145 ? 9.130 -16.013 -0.882 1.00 95.62 145 PRO A C 1
ATOM 1017 O O . PRO A 1 145 ? 8.238 -15.453 -0.247 1.00 95.62 145 PRO A O 1
ATOM 1020 N N . ASP A 1 146 ? 9.581 -17.226 -0.559 1.00 94.25 146 ASP A N 1
ATOM 1021 C CA . ASP A 1 146 ? 9.048 -18.001 0.573 1.00 94.25 146 ASP A CA 1
ATOM 1022 C C . ASP A 1 146 ? 9.242 -17.279 1.920 1.00 94.25 146 ASP A C 1
ATOM 1024 O O . ASP A 1 146 ? 8.380 -17.338 2.798 1.00 94.25 146 ASP A O 1
ATOM 1028 N N . GLU A 1 147 ? 10.361 -16.563 2.069 1.00 92.50 147 GLU A N 1
ATOM 1029 C CA . GLU A 1 147 ? 10.660 -15.706 3.216 1.00 92.50 147 GLU A CA 1
ATOM 1030 C C . GLU A 1 147 ? 10.741 -14.244 2.765 1.00 92.50 147 GLU A C 1
ATOM 1032 O O . GLU A 1 147 ? 11.530 -13.888 1.886 1.00 92.50 147 GLU A O 1
ATOM 1037 N N . VAL A 1 148 ? 9.912 -13.388 3.368 1.00 93.06 148 VAL A N 1
ATOM 1038 C CA . VAL A 1 148 ? 9.847 -11.960 3.040 1.00 93.06 148 VAL A CA 1
ATOM 1039 C C . VAL A 1 148 ? 10.699 -11.158 4.017 1.00 93.06 148 VAL A C 1
ATOM 1041 O O . VAL A 1 148 ? 10.393 -11.072 5.206 1.00 93.06 148 VAL A O 1
ATOM 1044 N N . GLU A 1 149 ? 11.738 -10.511 3.496 1.00 90.12 149 GLU A N 1
ATOM 1045 C CA . GLU A 1 149 ? 12.549 -9.546 4.232 1.00 90.12 149 GLU A CA 1
ATOM 1046 C C . GLU A 1 149 ? 12.174 -8.122 3.803 1.00 90.12 149 GLU A C 1
ATOM 1048 O O . GLU A 1 149 ? 12.471 -7.700 2.689 1.00 90.12 149 GLU A O 1
ATOM 1053 N N . LEU A 1 150 ? 11.511 -7.360 4.677 1.00 84.75 150 LEU A N 1
ATOM 1054 C CA . LEU A 1 150 ? 11.016 -6.016 4.339 1.00 84.75 150 LEU A CA 1
ATOM 1055 C C . LEU A 1 150 ? 12.138 -5.004 4.065 1.00 84.75 150 LEU A C 1
ATOM 1057 O O . LEU A 1 150 ? 11.943 -4.059 3.314 1.00 84.75 150 LEU A O 1
ATOM 1061 N N . THR A 1 151 ? 13.337 -5.216 4.601 1.00 81.94 151 THR A N 1
ATOM 1062 C CA . THR A 1 151 ? 14.484 -4.317 4.397 1.00 81.94 151 THR A CA 1
ATOM 1063 C C . THR A 1 151 ? 15.200 -4.509 3.062 1.00 81.94 151 THR A C 1
ATOM 1065 O O . THR A 1 151 ? 16.073 -3.712 2.727 1.00 81.94 151 THR A O 1
ATOM 1068 N N . THR A 1 152 ? 14.852 -5.551 2.302 1.00 84.50 152 THR A N 1
ATOM 1069 C CA . THR A 1 152 ? 15.569 -5.947 1.085 1.00 84.50 152 THR A CA 1
ATOM 1070 C C . THR A 1 152 ? 14.585 -6.306 -0.033 1.00 84.50 152 THR A C 1
ATOM 1072 O O . THR A 1 152 ? 13.478 -6.773 0.222 1.00 84.50 152 THR A O 1
ATOM 1075 N N . GLY A 1 153 ? 14.981 -6.113 -1.295 1.00 85.75 153 GLY A N 1
ATOM 1076 C CA . GLY A 1 153 ? 14.235 -6.607 -2.460 1.00 85.75 153 GLY A CA 1
ATOM 1077 C C . GLY A 1 153 ? 13.117 -5.697 -2.972 1.00 85.75 153 GLY A C 1
ATOM 1078 O O . GLY A 1 153 ? 12.436 -6.086 -3.920 1.00 85.75 153 GLY A O 1
ATOM 1079 N N . SER A 1 154 ? 12.943 -4.504 -2.398 1.00 91.69 154 SER A N 1
ATOM 1080 C CA . SER A 1 154 ? 12.117 -3.469 -3.018 1.00 91.69 154 SER A CA 1
ATOM 1081 C C . SER A 1 154 ? 12.794 -2.923 -4.278 1.00 91.69 154 SER A C 1
ATOM 1083 O O . SER A 1 154 ? 14.024 -2.840 -4.365 1.00 91.69 154 SER A O 1
ATOM 1085 N N . ILE A 1 155 ? 11.985 -2.582 -5.276 1.00 95.44 155 ILE A N 1
ATOM 1086 C CA . ILE A 1 15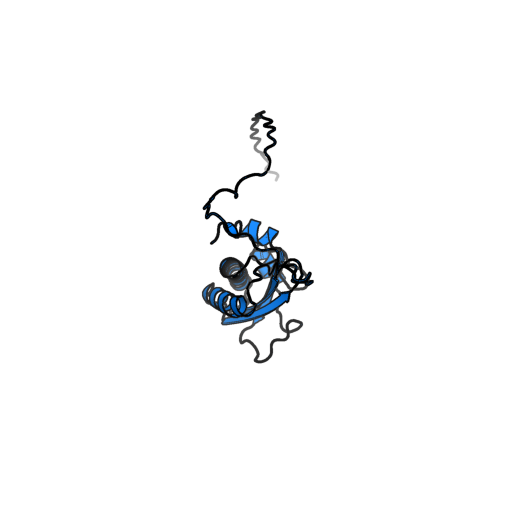5 ? 12.434 -1.888 -6.489 1.00 95.44 155 ILE A CA 1
ATOM 1087 C C . ILE A 1 155 ? 12.161 -0.383 -6.352 1.00 95.44 155 ILE A C 1
ATOM 1089 O O . ILE A 1 155 ? 11.295 -0.018 -5.553 1.00 95.44 155 ILE A O 1
ATOM 1093 N N . PRO A 1 156 ? 12.883 0.492 -7.082 1.00 96.12 156 PRO A N 1
ATOM 1094 C CA . PRO A 1 156 ? 12.647 1.934 -7.046 1.00 96.12 156 PRO A CA 1
ATOM 1095 C C . PRO A 1 156 ? 11.180 2.291 -7.329 1.00 96.12 156 PRO A C 1
ATOM 1097 O O . PRO A 1 156 ? 10.660 1.931 -8.383 1.00 96.12 156 PR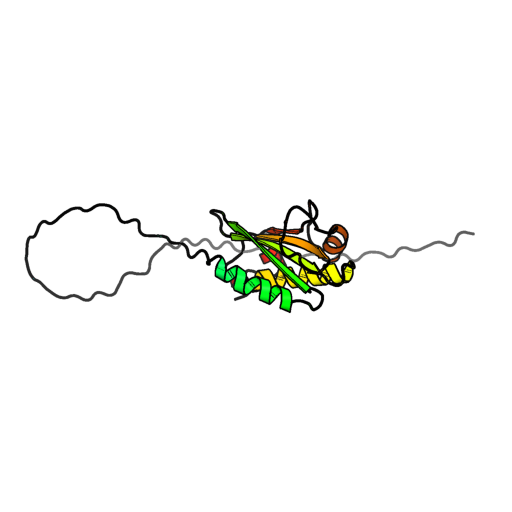O A O 1
ATOM 1100 N N . ILE A 1 157 ? 10.525 2.986 -6.395 1.00 96.25 157 ILE A N 1
ATOM 1101 C CA . ILE A 1 157 ? 9.108 3.382 -6.488 1.00 96.25 157 ILE A CA 1
ATOM 1102 C C . ILE A 1 157 ? 8.918 4.834 -6.944 1.00 96.25 157 ILE A C 1
ATOM 1104 O O . ILE A 1 157 ? 7.806 5.218 -7.277 1.00 96.25 157 ILE A O 1
ATOM 1108 N N . GLU A 1 158 ? 9.991 5.626 -6.974 1.00 98.06 158 GLU A N 1
ATOM 1109 C CA . GLU A 1 158 ? 9.988 7.089 -7.147 1.00 98.06 158 GLU A CA 1
ATOM 1110 C C . GLU A 1 158 ? 9.141 7.539 -8.349 1.00 98.06 158 GLU A C 1
ATOM 1112 O O . GLU A 1 158 ? 8.155 8.250 -8.175 1.00 98.06 158 GLU A O 1
ATOM 1117 N N . ASP A 1 159 ? 9.453 7.035 -9.548 1.00 98.00 159 ASP A N 1
ATOM 1118 C CA . ASP A 1 159 ? 8.735 7.395 -10.777 1.00 98.00 159 ASP A CA 1
ATOM 1119 C C . ASP A 1 159 ? 7.256 6.965 -10.738 1.00 98.00 159 ASP A C 1
ATOM 1121 O O . ASP A 1 159 ? 6.381 7.681 -11.217 1.00 98.00 159 ASP A O 1
ATOM 1125 N N . ALA A 1 160 ? 6.957 5.798 -10.157 1.00 98.06 160 ALA A N 1
ATOM 1126 C CA . ALA A 1 160 ? 5.590 5.284 -10.055 1.00 98.06 160 ALA A CA 1
ATOM 1127 C C . ALA A 1 160 ? 4.762 6.043 -9.003 1.00 98.06 160 ALA A C 1
ATOM 1129 O O . ALA A 1 160 ? 3.569 6.270 -9.193 1.00 98.06 160 ALA A O 1
ATOM 1130 N N . ALA A 1 161 ? 5.391 6.452 -7.900 1.00 97.75 161 ALA A N 1
ATOM 1131 C CA . ALA A 1 161 ? 4.777 7.276 -6.869 1.00 97.75 161 ALA A CA 1
ATOM 1132 C C . ALA A 1 161 ? 4.490 8.689 -7.394 1.00 97.75 161 ALA A C 1
ATOM 1134 O O . ALA A 1 161 ? 3.395 9.207 -7.170 1.00 97.75 161 ALA A O 1
ATOM 1135 N N . ASP A 1 162 ? 5.434 9.279 -8.133 1.00 98.25 162 ASP A N 1
ATOM 1136 C CA . ASP A 1 162 ? 5.259 10.577 -8.785 1.00 98.25 162 ASP A CA 1
ATOM 1137 C C . ASP A 1 162 ? 4.115 10.530 -9.813 1.00 98.25 162 ASP A C 1
ATOM 1139 O O . ASP A 1 162 ? 3.251 11.411 -9.802 1.00 98.25 162 ASP A O 1
ATOM 1143 N N . GLU A 1 163 ? 4.051 9.479 -10.640 1.00 98.19 163 GLU A N 1
ATOM 1144 C CA . GLU A 1 163 ? 2.957 9.256 -11.599 1.00 98.19 163 GLU A CA 1
ATOM 1145 C C . GLU A 1 163 ? 1.596 9.094 -10.894 1.00 98.19 163 GLU A C 1
ATOM 1147 O O . GLU A 1 163 ? 0.601 9.688 -11.309 1.00 98.19 163 GLU A O 1
ATOM 1152 N N . ALA A 1 164 ? 1.544 8.370 -9.770 1.00 96.69 164 ALA A N 1
ATOM 1153 C CA . ALA A 1 164 ? 0.333 8.218 -8.955 1.00 96.69 164 ALA A CA 1
ATOM 1154 C C . ALA A 1 164 ? -0.023 9.470 -8.119 1.00 96.69 164 ALA A C 1
ATOM 1156 O O . ALA A 1 164 ? -1.060 9.506 -7.439 1.00 96.69 164 ALA A O 1
ATOM 1157 N N . GLY A 1 165 ? 0.830 10.500 -8.119 1.00 97.50 165 GLY A N 1
ATOM 1158 C CA . GLY A 1 165 ? 0.670 11.693 -7.289 1.00 97.50 165 GLY A CA 1
ATOM 1159 C C . GLY A 1 165 ? 0.683 11.372 -5.792 1.00 97.50 165 GLY A C 1
ATOM 1160 O O . GLY A 1 165 ? -0.170 11.862 -5.043 1.00 97.50 165 GLY A O 1
ATOM 1161 N N . LEU A 1 166 ? 1.599 10.501 -5.364 1.00 97.62 166 LEU A N 1
ATOM 1162 C CA . LEU A 1 166 ? 1.735 10.019 -3.992 1.00 97.62 166 LEU A CA 1
ATOM 1163 C C . LEU A 1 166 ? 3.059 10.481 -3.364 1.00 97.62 166 LEU A C 1
ATOM 1165 O O . LEU A 1 166 ? 4.096 10.472 -4.024 1.00 97.62 166 LEU A O 1
ATOM 1169 N N . PRO A 1 167 ? 3.055 10.875 -2.077 1.00 97.12 167 PRO A N 1
ATOM 1170 C CA . PRO A 1 167 ? 4.286 11.205 -1.375 1.00 97.12 167 PRO A CA 1
ATOM 1171 C C . PRO A 1 167 ? 5.118 9.941 -1.131 1.00 97.12 167 PRO A C 1
ATOM 1173 O O . PRO A 1 167 ? 4.586 8.918 -0.696 1.00 97.12 167 PRO A O 1
ATOM 1176 N N . TRP A 1 168 ? 6.430 10.040 -1.334 1.00 97.38 168 TRP A N 1
ATOM 1177 C CA . TRP A 1 168 ? 7.368 8.945 -1.099 1.00 97.38 168 TRP A CA 1
ATOM 1178 C C . TRP A 1 168 ? 8.640 9.425 -0.390 1.00 97.38 168 TRP A C 1
ATOM 1180 O O . TRP A 1 168 ? 9.017 10.597 -0.463 1.00 97.38 168 TRP A O 1
ATOM 1190 N N . ALA A 1 169 ? 9.282 8.512 0.334 1.00 96.19 169 ALA A N 1
ATOM 1191 C CA . ALA A 1 169 ? 10.590 8.683 0.962 1.00 96.19 169 ALA A CA 1
ATOM 1192 C C . ALA A 1 169 ? 11.222 7.301 1.166 1.00 96.19 169 ALA A C 1
ATOM 1194 O O . ALA A 1 169 ? 10.495 6.331 1.312 1.00 96.19 169 ALA A O 1
ATOM 1195 N N . ASP A 1 170 ? 12.553 7.196 1.166 1.00 94.25 170 ASP A N 1
ATOM 1196 C CA . ASP A 1 170 ? 13.268 5.943 1.482 1.00 94.25 170 ASP A CA 1
ATOM 1197 C C . ASP A 1 170 ? 12.780 4.701 0.697 1.00 94.25 170 ASP A C 1
ATOM 1199 O O . ASP A 1 170 ? 12.810 3.577 1.192 1.00 94.25 170 ASP A O 1
ATOM 1203 N N . ASN A 1 171 ? 12.374 4.906 -0.561 1.00 95.56 171 ASN A N 1
ATOM 1204 C CA . ASN A 1 171 ? 11.802 3.889 -1.449 1.00 95.56 171 ASN A CA 1
ATOM 1205 C C . ASN A 1 171 ? 10.451 3.288 -0.997 1.00 95.56 171 ASN A C 1
ATOM 1207 O O . ASN A 1 171 ? 10.104 2.166 -1.368 1.00 95.56 171 ASN A O 1
ATOM 1211 N N . GLU A 1 172 ? 9.677 4.040 -0.221 1.00 96.62 172 GLU A N 1
ATOM 1212 C CA . GLU A 1 172 ? 8.344 3.665 0.244 1.00 96.62 172 GLU A CA 1
ATOM 1213 C C . GLU A 1 172 ? 7.364 4.844 0.174 1.00 96.62 172 GLU A C 1
ATOM 1215 O O . GLU A 1 172 ? 7.733 6.021 0.212 1.00 96.62 172 GLU A O 1
ATOM 1220 N N . ILE A 1 173 ? 6.078 4.519 0.078 1.00 97.69 173 ILE A N 1
ATOM 1221 C CA . ILE A 1 173 ? 4.966 5.460 0.201 1.00 97.69 173 ILE A CA 1
ATOM 1222 C C . ILE A 1 173 ? 4.420 5.339 1.616 1.00 97.69 173 ILE A C 1
ATOM 1224 O O . ILE A 1 173 ? 4.051 4.249 2.045 1.00 97.69 173 ILE A O 1
ATOM 1228 N N . HIS A 1 174 ? 4.318 6.455 2.335 1.00 96.94 174 HIS A N 1
ATOM 1229 C CA . HIS A 1 174 ? 3.719 6.479 3.667 1.00 96.94 174 HIS A CA 1
ATOM 1230 C C . HIS A 1 174 ? 2.516 7.418 3.709 1.00 96.94 174 HIS A C 1
ATOM 1232 O O . HIS A 1 174 ? 2.655 8.639 3.615 1.00 96.94 174 HIS A O 1
ATOM 1238 N N . LEU A 1 175 ? 1.327 6.848 3.910 1.00 97.44 175 LEU A N 1
ATOM 1239 C CA . LEU A 1 175 ? 0.091 7.599 4.093 1.00 97.44 175 LEU A CA 1
ATOM 1240 C C . LEU A 1 175 ? -0.401 7.463 5.533 1.00 97.44 175 LEU A C 1
ATOM 1242 O O . LEU A 1 175 ? -0.745 6.376 5.994 1.00 97.44 175 LEU A O 1
ATOM 1246 N N . SER A 1 176 ? -0.462 8.588 6.245 1.00 95.94 176 SER A N 1
ATOM 1247 C CA . SER A 1 176 ? -1.130 8.666 7.552 1.00 95.94 176 SER A CA 1
ATOM 1248 C C . SER A 1 176 ? -2.648 8.489 7.417 1.00 95.94 176 SER A C 1
ATOM 1250 O O . SER A 1 176 ? -3.182 8.741 6.338 1.00 95.94 176 SER A O 1
ATOM 1252 N N . SER A 1 177 ? -3.356 8.157 8.508 1.00 94.50 177 SER A N 1
ATOM 1253 C CA . SER A 1 177 ? -4.836 8.103 8.498 1.00 94.50 177 SER A CA 1
ATOM 1254 C C . SER A 1 177 ? -5.466 9.359 7.875 1.00 94.50 177 SER A C 1
ATOM 1256 O O . SER A 1 177 ? -6.283 9.263 6.969 1.00 94.50 177 SER A O 1
ATOM 1258 N N . ALA A 1 178 ? -4.996 10.553 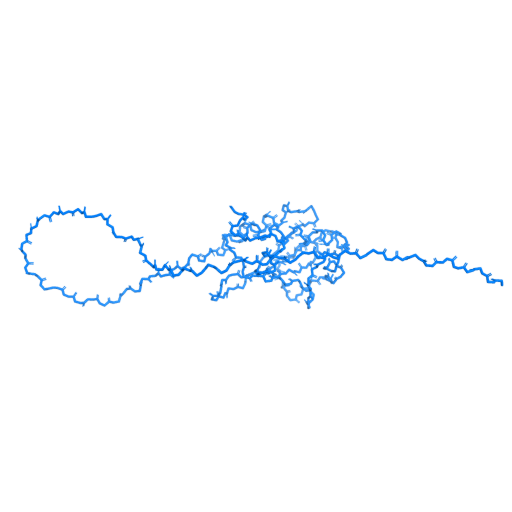8.254 1.00 95.25 178 ALA A N 1
ATOM 1259 C CA . ALA A 1 178 ? -5.523 11.807 7.714 1.00 95.25 178 ALA A CA 1
ATOM 1260 C C . ALA A 1 178 ? -5.327 11.947 6.192 1.00 95.25 178 ALA A C 1
ATOM 1262 O O . ALA A 1 178 ? -6.196 12.483 5.513 1.00 95.25 178 ALA A O 1
ATOM 1263 N N . ALA A 1 179 ? -4.203 11.459 5.659 1.00 96.81 179 ALA A N 1
ATOM 1264 C CA . ALA A 1 179 ? -3.942 11.474 4.219 1.00 96.81 179 ALA A CA 1
ATOM 1265 C C . ALA A 1 179 ? -4.801 10.437 3.473 1.00 96.81 179 ALA A C 1
ATOM 1267 O O . ALA A 1 179 ? -5.221 10.686 2.346 1.00 96.81 179 ALA A O 1
ATOM 1268 N N . LEU A 1 180 ? -5.078 9.292 4.105 1.00 96.00 180 LEU A N 1
ATOM 1269 C CA . LEU A 1 180 ? -5.991 8.278 3.572 1.00 96.00 180 LEU A CA 1
ATOM 1270 C C . LEU A 1 180 ? -7.430 8.806 3.526 1.00 96.00 180 LEU A C 1
ATOM 1272 O O . LEU A 1 180 ? -8.069 8.706 2.485 1.00 96.00 180 LEU A O 1
ATOM 1276 N N . ASP A 1 181 ? -7.897 9.440 4.603 1.00 95.50 181 ASP A N 1
ATOM 1277 C CA . ASP A 1 181 ? -9.220 10.071 4.676 1.00 95.50 181 ASP A CA 1
ATOM 1278 C C . ASP A 1 181 ? -9.380 11.210 3.656 1.00 95.50 181 ASP A C 1
ATOM 1280 O O . ASP A 1 181 ? -10.440 11.370 3.052 1.00 95.50 181 ASP A O 1
ATOM 1284 N N . GLU A 1 182 ? -8.336 12.018 3.442 1.00 96.12 182 GLU A N 1
ATOM 1285 C CA . GLU A 1 182 ? -8.352 13.079 2.430 1.00 96.12 182 GLU A CA 1
ATOM 1286 C C . GLU A 1 182 ? -8.466 12.510 1.008 1.00 96.12 182 GLU A C 1
ATOM 1288 O O . GLU A 1 182 ? -9.177 13.078 0.177 1.00 96.12 182 GLU A O 1
ATOM 1293 N N . ARG A 1 183 ? -7.789 11.386 0.730 1.00 95.44 183 ARG A N 1
ATOM 1294 C CA . ARG A 1 183 ? -7.745 10.778 -0.608 1.00 95.44 183 ARG A CA 1
ATOM 1295 C C . ARG A 1 183 ? -8.979 9.931 -0.923 1.00 95.44 183 ARG A C 1
ATOM 1297 O O . ARG A 1 183 ? -9.517 10.049 -2.019 1.00 95.44 183 ARG A O 1
ATOM 1304 N N . TYR A 1 184 ? -9.431 9.104 0.018 1.00 95.12 184 TYR A N 1
ATOM 1305 C CA . TYR A 1 184 ? -10.487 8.102 -0.198 1.00 95.12 184 TYR A CA 1
ATOM 1306 C C . TYR A 1 184 ? -11.807 8.426 0.517 1.00 95.12 184 TYR A C 1
ATOM 1308 O O . TYR A 1 184 ? -12.781 7.682 0.399 1.00 95.12 184 TYR A O 1
ATOM 1316 N N . GLY A 1 185 ? -11.865 9.557 1.219 1.00 94.69 185 GLY A N 1
ATOM 1317 C CA . GLY A 1 185 ? -13.003 9.963 2.035 1.00 94.69 185 GLY A CA 1
ATOM 1318 C C . GLY A 1 185 ? -12.927 9.412 3.464 1.00 94.69 185 GLY A C 1
ATOM 1319 O O . GLY A 1 185 ? -12.164 8.486 3.729 1.00 94.69 185 GLY A O 1
ATOM 1320 N N . PRO A 1 186 ? -13.713 9.967 4.407 1.00 92.56 186 PRO A N 1
ATOM 1321 C CA . PRO A 1 186 ? -13.650 9.572 5.809 1.00 92.56 186 PRO A CA 1
ATOM 1322 C C . PRO A 1 186 ? -14.001 8.096 6.008 1.00 92.56 186 PRO A C 1
ATOM 1324 O O . PRO A 1 186 ? -15.031 7.625 5.523 1.00 92.56 186 PRO A O 1
ATOM 1327 N N . TRP A 1 187 ? -13.221 7.389 6.825 1.00 87.81 187 TRP A N 1
ATOM 1328 C CA . TRP A 1 187 ? -13.390 5.945 7.032 1.00 87.81 187 TRP A CA 1
ATOM 1329 C C . TRP A 1 187 ? -14.791 5.535 7.519 1.00 87.81 187 TRP A C 1
ATOM 1331 O O . TRP A 1 187 ? -15.306 4.467 7.199 1.00 87.81 187 TRP A O 1
ATOM 1341 N N . GLN A 1 188 ? -15.432 6.391 8.317 1.00 81.31 188 GLN A N 1
ATOM 1342 C CA . GLN A 1 188 ? -16.780 6.137 8.840 1.00 81.31 188 GLN A CA 1
ATOM 1343 C C . GLN A 1 188 ? -17.867 6.212 7.757 1.00 81.31 188 GLN A C 1
ATOM 1345 O O . GLN A 1 188 ? -18.962 5.696 7.963 1.00 81.31 188 GLN A O 1
ATOM 1350 N N . GLU A 1 189 ? -17.593 6.880 6.635 1.00 80.62 189 GLU A N 1
ATOM 1351 C CA . GLU A 1 189 ? -18.538 7.060 5.527 1.00 80.62 189 GLU A CA 1
ATOM 1352 C C . GLU A 1 189 ? -18.378 5.985 4.445 1.00 80.62 189 GLU A C 1
ATOM 1354 O O . GLU A 1 189 ? -19.279 5.796 3.630 1.00 80.62 189 GLU A O 1
ATOM 1359 N N . THR A 1 190 ? -17.262 5.254 4.450 1.00 70.94 190 THR A N 1
ATOM 1360 C CA . THR A 1 190 ? -16.938 4.206 3.471 1.00 70.94 190 THR A CA 1
ATOM 1361 C C . THR A 1 190 ? -17.380 2.800 3.906 1.00 70.94 190 THR A C 1
ATOM 1363 O O . THR A 1 190 ? -17.014 1.813 3.265 1.00 70.94 190 THR A O 1
ATOM 1366 N N . ARG A 1 191 ? -18.196 2.690 4.967 1.00 63.50 191 ARG A N 1
ATOM 1367 C CA . ARG A 1 191 ? -18.653 1.425 5.572 1.00 63.50 191 ARG A CA 1
ATOM 1368 C C . ARG A 1 191 ? -20.161 1.257 5.690 1.00 63.50 191 ARG A C 1
ATOM 1370 O O . ARG A 1 191 ? -20.866 2.253 5.954 1.00 63.50 191 ARG A O 1
#

Foldseek 3Di:
DDDDDDDDDDDDDDDDDDDDDDDDDDDDDDDDDDDDDDDDDDDDDDDDDDDDDDPPPPPPCQDDPVQLVPFQFVQLCVQDVQQPGKDKDWDQDPVGIEIEMETAGQDPDLQSLLSSVVSSLLSNCLRGPDQHQKYKYFYAHDDDDPDDDPVDGTDQCVSNCVVNVFDDDPRIGIGGSVNSCVVNNHNVVSD

pLDDT: mean 78.45, std 23.23, range [34.78, 98.62]

Sequence (191 aa):
MPTGAPPRRNAAGRSSAARGIRADRNGAARNCADRSSAARGIRSLVAVVVVATGTLGLTACAADQGAFEKAVPAAVLAAGPNIADTYLSFSSGPAGRGFWLRLYLDDTGVEASAESIDAALEAAYLASPSEPTGITLDIAAAPKPDEVELTTGSIPIEDAADEAGLPWADNEIHLSSAALDERYGPWQETR

Secondary structure (DSSP, 8-state):
-------------------------------------------------------------PPPHHHHHHHHHHHHHHH-TTEEEEEEEEEEETTEEEEEEEEEES---HHHHHHHHHHHHHHHHHH-SS--SEEEEEEEESSPPSS--TTS-PPP-HHHHHHTT--EETTEEEEEHHHHHHHH--TTT--